Protein AF-K4D0L3-F1 (afdb_monomer_lite)

Foldseek 3Di:
DDDDDPPPPPPPPPPPPVPPPDDPDDDPPDLCPPFDADPVVRGTDDPDPSNVVSVVVVVCVVCVVVVVVVVVVVVVVVVVVVVVVVVVVVVVVVVVVVVVVVVVVVVVVVVVVVVVVVVVVCVVVVVVVVVVVVVVVVVVVVVVVVVVVVVVVVVVVVVVVVVVVVVVVVVVVVVVVVVVVVVVVVVVVVVVVVVVVVVVVVVVVVVVVVVVVVVVVVVVVVVVVVVVVVVVVVVVVVVVVVD

InterPro domains:
  IPR046934 PP2CA INTERACTING RING FINGER PROTEIN 2-like [PTHR46405] (15-242)

Secondary structure (DSSP, 8-state):
-------------------------S---STTTTPPEETTTTEE--SSHHHHHHHHHHHHHHHHHHHHHHHHHHHHHHHHHHHHHHHHHHHHHHHHHHHHHHHHHHHHHHHHHHHHHHHHHHHHHHHHHHHHHHHHHHHHHHHHHHHHHHHHHHHHHHHHHHHHHHHHHHHHHHHHHHHHHHHHHHHHHHHHHHHHHHHHHHHHHHHHHHHHHHHHHHHHHHHHHHHHHHHHHHHHHHHHTT-

pLDDT: mean 86.59, std 19.4, range [32.16, 98.69]

Organism: Solanum lycopersicum (NCBI:txid4081)

Structure (mmCIF, N/CA/C/O backbone):
data_AF-K4D0L3-F1
#
_entry.id   AF-K4D0L3-F1
#
loop_
_atom_site.group_PDB
_atom_site.id
_atom_site.type_symbol
_atom_site.label_atom_id
_atom_site.label_alt_id
_atom_site.label_comp_id
_atom_site.label_asym_id
_atom_site.label_entity_id
_atom_site.label_seq_id
_atom_site.pdbx_PDB_ins_code
_atom_site.Cartn_x
_atom_site.Cartn_y
_atom_site.Cartn_z
_atom_site.occupancy
_atom_site.B_iso_or_equiv
_atom_site.auth_seq_id
_atom_site.auth_comp_id
_atom_site.auth_asym_id
_atom_site.auth_atom_id
_atom_site.pdbx_PDB_model_num
ATOM 1 N N . MET A 1 1 ? -4.432 -10.588 64.913 1.00 40.75 1 MET A N 1
ATOM 2 C CA . MET A 1 1 ? -5.333 -9.849 65.828 1.00 40.75 1 MET A CA 1
ATOM 3 C C . MET A 1 1 ? -6.300 -10.840 66.461 1.00 40.75 1 MET A C 1
ATOM 5 O O . MET A 1 1 ? -7.054 -11.477 65.737 1.00 40.75 1 MET A O 1
ATOM 9 N N . LYS A 1 2 ? -6.217 -11.049 67.780 1.00 36.91 2 LYS A N 1
ATOM 10 C CA . LYS A 1 2 ? -7.076 -11.989 68.518 1.00 36.91 2 LYS A CA 1
ATOM 11 C C . LYS A 1 2 ? -8.433 -11.316 68.765 1.00 36.91 2 LYS A C 1
ATOM 13 O O . LYS A 1 2 ? -8.483 -10.320 69.478 1.00 36.91 2 LYS A O 1
ATOM 18 N N . LYS A 1 3 ? -9.512 -11.813 68.149 1.00 42.88 3 LYS A N 1
ATOM 19 C CA . LYS A 1 3 ? -10.880 -11.335 68.413 1.00 42.88 3 LYS A CA 1
ATOM 20 C C . LYS A 1 3 ? -11.395 -12.014 69.681 1.00 42.88 3 LYS A C 1
ATOM 22 O O . LYS A 1 3 ? -11.660 -13.212 69.683 1.00 42.88 3 LYS A O 1
ATOM 27 N N . ILE A 1 4 ? -11.476 -11.240 70.758 1.00 39.69 4 ILE A N 1
ATOM 28 C CA . ILE A 1 4 ? -12.095 -11.630 72.024 1.00 39.69 4 ILE A CA 1
ATOM 29 C C . ILE A 1 4 ? -13.608 -11.654 71.787 1.00 39.69 4 ILE A C 1
ATOM 31 O O . ILE A 1 4 ? -14.212 -10.616 71.529 1.00 39.69 4 ILE A O 1
ATOM 35 N N . TRP A 1 5 ? -14.212 -12.839 71.835 1.00 33.56 5 TRP A N 1
ATOM 36 C CA . TRP A 1 5 ? -15.664 -12.986 71.861 1.00 33.56 5 TRP A CA 1
ATOM 37 C C . TRP A 1 5 ? -16.139 -12.817 73.302 1.00 33.56 5 TRP A C 1
ATOM 39 O O . TRP A 1 5 ? -16.037 -13.738 74.109 1.00 33.56 5 TRP A O 1
ATOM 49 N N . ILE A 1 6 ? -16.648 -11.631 73.639 1.00 42.34 6 ILE A N 1
ATOM 50 C CA . ILE A 1 6 ? -17.428 -11.451 74.864 1.00 42.34 6 ILE A CA 1
ATOM 51 C C . ILE A 1 6 ? -18.850 -11.903 74.539 1.00 42.34 6 ILE A C 1
ATOM 53 O O . ILE A 1 6 ? -19.650 -11.156 73.978 1.00 42.34 6 ILE A O 1
ATOM 57 N N . HIS A 1 7 ? -19.152 -13.160 74.851 1.00 36.62 7 HIS A N 1
ATOM 58 C CA . HIS A 1 7 ? -20.526 -13.638 74.877 1.00 36.62 7 HIS A CA 1
ATOM 59 C C . HIS A 1 7 ? -21.225 -13.009 76.086 1.00 36.62 7 HIS A C 1
ATOM 61 O O . HIS A 1 7 ? -21.126 -13.514 77.200 1.00 36.62 7 HIS A O 1
ATOM 67 N N . TYR A 1 8 ? -21.944 -11.907 75.877 1.00 33.00 8 TYR A N 1
ATOM 68 C CA . TYR A 1 8 ? -22.978 -11.495 76.822 1.00 33.00 8 TYR A CA 1
ATOM 69 C C . TYR A 1 8 ? -24.168 -12.437 76.653 1.00 33.00 8 TYR A C 1
ATOM 71 O O . TYR A 1 8 ? -25.086 -12.187 75.874 1.00 33.00 8 TYR A O 1
ATOM 79 N N . THR A 1 9 ? -24.145 -13.556 77.371 1.00 34.28 9 THR A N 1
ATOM 80 C CA . THR A 1 9 ? -25.351 -14.341 77.605 1.00 34.28 9 THR A CA 1
ATOM 81 C C . THR A 1 9 ? -26.238 -13.540 78.551 1.00 34.28 9 THR A C 1
ATOM 83 O O . THR A 1 9 ? -26.046 -13.567 79.765 1.00 34.28 9 THR A O 1
ATOM 86 N N . TRP A 1 10 ? -27.221 -12.820 78.009 1.00 34.94 10 TRP A N 1
ATOM 87 C CA . TRP A 1 10 ? -28.409 -12.461 78.781 1.00 34.94 10 TRP A CA 1
ATOM 88 C C . TRP A 1 10 ? -29.191 -13.750 79.031 1.00 34.94 10 TRP A C 1
ATOM 90 O O . TRP A 1 10 ? -30.140 -14.092 78.333 1.00 34.94 10 TRP A O 1
ATOM 100 N N . SER A 1 11 ? -28.740 -14.516 80.018 1.00 32.16 11 SER A N 1
ATOM 101 C CA . SER A 1 11 ? -29.547 -15.544 80.647 1.00 32.16 11 SER A CA 1
ATOM 102 C C . SER A 1 11 ? -30.674 -14.832 81.389 1.00 32.16 11 SER A C 1
ATOM 104 O O . SER A 1 11 ? -30.530 -14.460 82.556 1.00 32.16 11 SER A O 1
ATOM 106 N N . LEU A 1 12 ? -31.801 -14.636 80.700 1.00 38.75 12 LEU A N 1
ATOM 107 C CA . LEU A 1 12 ? -33.110 -14.503 81.330 1.00 38.75 12 LEU A CA 1
ATOM 108 C C . LEU A 1 12 ? -33.377 -15.827 82.045 1.00 38.75 12 LEU A C 1
ATOM 110 O O . LEU A 1 12 ? -34.022 -16.730 81.527 1.00 38.75 12 LEU A O 1
ATOM 114 N N . THR A 1 13 ? -32.783 -15.973 83.227 1.00 35.06 13 THR A N 1
ATOM 115 C CA . THR A 1 13 ? -33.241 -16.962 84.190 1.00 35.06 13 THR A CA 1
ATOM 116 C C . THR A 1 13 ? -34.681 -16.579 84.522 1.00 35.06 13 THR A C 1
ATOM 118 O O . THR A 1 13 ? -34.904 -15.467 85.008 1.00 35.06 13 THR A O 1
ATOM 121 N N . PRO A 1 14 ? -35.684 -17.439 84.280 1.00 38.03 14 PRO A N 1
ATOM 122 C CA . PRO A 1 14 ? -36.965 -17.237 84.913 1.00 38.03 14 PRO A CA 1
ATOM 123 C C . PRO A 1 14 ? -36.747 -17.588 86.385 1.00 38.03 14 PRO A C 1
ATOM 125 O O . PRO A 1 14 ? -36.947 -18.720 86.813 1.00 38.03 14 PRO A O 1
ATOM 128 N N . LYS A 1 15 ? -36.311 -16.616 87.192 1.00 39.22 15 LYS A N 1
ATOM 129 C CA . LYS A 1 15 ? -36.503 -16.673 88.644 1.00 39.22 15 LYS A CA 1
ATOM 130 C C . LYS A 1 15 ? -37.976 -16.383 88.948 1.00 39.22 15 LYS A C 1
ATOM 132 O O . LYS A 1 15 ? -38.294 -15.470 89.690 1.00 39.22 15 LYS A O 1
ATOM 137 N N . ASN A 1 16 ? -38.864 -17.215 88.414 1.00 41.19 16 ASN A N 1
ATOM 138 C CA . ASN A 1 16 ? -40.135 -17.487 89.060 1.00 41.19 16 ASN A CA 1
ATOM 139 C C . ASN A 1 16 ? -39.930 -18.760 89.876 1.00 41.19 16 ASN A C 1
ATOM 141 O O . ASN A 1 16 ? -40.370 -19.846 89.512 1.00 41.19 16 ASN A O 1
ATOM 145 N N . LYS A 1 17 ? -39.246 -18.610 91.019 1.00 36.16 17 LYS A N 1
ATOM 146 C CA . LYS A 1 17 ? -39.680 -19.377 92.183 1.00 36.16 17 LYS A CA 1
ATOM 147 C C . LYS A 1 17 ? -41.058 -18.818 92.502 1.00 36.16 17 LYS A C 1
ATOM 149 O O . LYS A 1 17 ? -41.157 -17.757 93.107 1.00 36.16 17 LYS A O 1
ATOM 154 N N . VAL A 1 18 ? -42.092 -19.505 92.027 1.00 41.34 18 VAL A N 1
ATOM 155 C CA . VAL A 1 18 ? -43.393 -19.474 92.688 1.00 41.34 18 VAL A CA 1
ATOM 156 C C . VAL A 1 18 ? -43.085 -19.806 94.149 1.00 41.34 18 VAL A C 1
ATOM 158 O O . VAL A 1 18 ? -42.534 -20.880 94.402 1.00 41.34 18 VAL A O 1
ATOM 161 N N . PRO A 1 19 ? -43.287 -18.886 95.107 1.00 38.34 19 PRO A N 1
ATOM 162 C CA . PRO A 1 19 ? -43.285 -19.284 96.498 1.00 38.34 19 PRO A CA 1
ATOM 163 C C . PRO A 1 19 ? -44.444 -20.263 96.630 1.00 38.34 19 PRO A C 1
ATOM 165 O O . PRO A 1 19 ? -45.559 -19.930 96.222 1.00 38.34 19 PRO A O 1
ATOM 168 N N . ASP A 1 20 ? -44.164 -21.460 97.143 1.00 33.78 20 ASP A N 1
ATOM 169 C CA . ASP A 1 20 ? -45.201 -22.388 97.567 1.00 33.78 20 ASP A CA 1
ATOM 170 C C . ASP A 1 20 ? -46.263 -21.601 98.333 1.00 33.78 20 ASP A C 1
ATOM 172 O O . ASP A 1 20 ? -46.022 -20.994 99.378 1.00 33.78 20 ASP A O 1
ATOM 176 N N . ASN A 1 21 ? -47.453 -21.591 97.755 1.00 44.72 21 ASN A N 1
ATOM 177 C CA . ASN A 1 21 ? -48.689 -21.145 98.354 1.00 44.72 21 ASN A CA 1
ATOM 178 C C . ASN A 1 21 ? -49.095 -22.154 99.432 1.00 44.72 21 ASN A C 1
ATOM 180 O O . ASN A 1 21 ? -50.100 -22.843 99.320 1.00 44.72 21 ASN A O 1
ATOM 184 N N . THR A 1 22 ? -48.306 -22.276 100.492 1.00 46.53 22 THR A N 1
ATOM 185 C CA . THR A 1 22 ? -48.707 -23.030 101.674 1.00 46.53 22 THR A CA 1
ATOM 186 C C . THR A 1 22 ? -48.428 -22.183 102.901 1.00 46.53 22 THR A C 1
ATOM 188 O O . THR A 1 22 ? -47.285 -21.928 103.270 1.00 46.53 22 THR A O 1
ATOM 191 N N . THR A 1 23 ? -49.531 -21.793 103.543 1.00 45.16 23 THR A N 1
ATOM 192 C CA . THR A 1 23 ? -49.646 -21.010 104.784 1.00 45.16 23 THR A CA 1
ATOM 193 C C . THR A 1 23 ? -49.746 -19.489 104.617 1.00 45.16 23 THR A C 1
ATOM 195 O O . THR A 1 23 ? -48.985 -18.723 105.191 1.00 45.16 23 THR A O 1
ATOM 198 N N . ILE A 1 24 ? -50.798 -19.038 103.926 1.00 38.78 24 ILE A N 1
ATOM 199 C CA . ILE A 1 24 ? -51.582 -17.896 104.424 1.00 38.78 24 ILE A CA 1
ATOM 200 C C . ILE A 1 24 ? -52.933 -18.467 104.849 1.00 38.78 24 ILE A C 1
ATOM 202 O O . ILE A 1 24 ? -53.928 -18.405 104.137 1.00 38.78 24 ILE A O 1
ATOM 206 N N . SER A 1 25 ? -52.936 -19.119 106.003 1.00 51.53 25 SER A N 1
ATOM 207 C CA . SER A 1 25 ? -54.150 -19.364 106.768 1.00 51.53 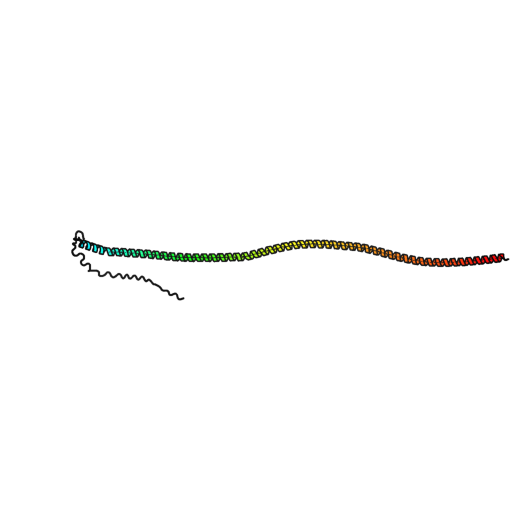25 SER A CA 1
ATOM 208 C C . SER A 1 25 ? -53.909 -18.747 108.137 1.00 51.53 25 SER A C 1
ATOM 210 O O . SER A 1 25 ? -52.864 -19.000 108.732 1.00 51.53 25 SER A O 1
ATOM 212 N N . SER A 1 26 ? -54.861 -17.929 108.596 1.00 43.09 26 SER A N 1
ATOM 213 C CA . SER A 1 26 ? -54.938 -17.316 109.937 1.00 43.09 26 SER A CA 1
ATOM 214 C C . SER A 1 26 ? -54.459 -15.861 110.146 1.00 43.09 26 SER A C 1
ATOM 216 O O . SER A 1 26 ? -54.165 -15.484 111.277 1.00 43.09 26 SER A O 1
ATOM 218 N N . ALA A 1 27 ? -54.481 -14.987 109.133 1.00 45.19 27 ALA A N 1
ATOM 219 C CA . ALA A 1 27 ? -54.369 -13.530 109.360 1.00 45.19 27 ALA A CA 1
ATOM 220 C C . ALA A 1 27 ? -55.432 -12.703 108.606 1.00 45.19 27 ALA A C 1
ATOM 222 O O . ALA A 1 27 ? -55.162 -11.614 108.118 1.00 45.19 27 ALA A O 1
ATOM 223 N N . VAL A 1 28 ? -56.662 -13.223 108.520 1.00 45.56 28 VAL A N 1
ATOM 224 C CA . VAL A 1 28 ? -57.873 -12.457 108.128 1.00 45.56 28 VAL A CA 1
ATOM 225 C C . VAL A 1 28 ? -58.555 -11.866 109.379 1.00 45.56 28 VAL A C 1
ATOM 227 O O . VAL A 1 28 ? -59.727 -11.504 109.367 1.00 45.56 28 VAL A O 1
ATOM 230 N N . LEU A 1 29 ? -57.832 -11.804 110.498 1.00 51.19 29 LEU A N 1
ATOM 231 C CA . LEU A 1 29 ? -58.398 -11.448 111.787 1.00 51.19 29 LEU A CA 1
ATOM 232 C C . LEU A 1 29 ? -58.677 -9.934 111.845 1.00 51.19 29 LEU A C 1
ATOM 234 O O . LEU A 1 29 ? -57.772 -9.122 111.676 1.00 51.19 29 LEU A O 1
ATOM 238 N N . ASP A 1 30 ? -59.944 -9.615 112.108 1.00 60.03 30 ASP A N 1
ATOM 239 C CA . ASP A 1 30 ? -60.466 -8.371 112.693 1.00 60.03 30 ASP A CA 1
ATOM 240 C C . ASP A 1 30 ? -60.928 -7.176 111.848 1.00 60.03 30 ASP A C 1
ATOM 242 O O . ASP A 1 30 ? -61.384 -6.195 112.425 1.00 60.03 30 ASP A O 1
ATOM 246 N N . TYR A 1 31 ? -60.973 -7.230 110.514 1.00 61.06 31 TYR A N 1
ATOM 247 C CA . TYR A 1 31 ? -61.519 -6.074 109.771 1.00 61.06 31 TYR A CA 1
ATOM 248 C C . TYR A 1 31 ? -63.054 -5.958 109.783 1.00 61.06 31 TYR A C 1
ATOM 250 O O . TYR A 1 31 ? -63.573 -4.872 109.574 1.00 61.06 31 TYR A O 1
ATOM 258 N N . TYR A 1 32 ? -63.795 -7.044 110.020 1.00 67.88 32 TYR A N 1
ATOM 259 C CA . TYR A 1 32 ? -65.271 -7.032 110.037 1.00 67.88 32 TYR A CA 1
ATOM 260 C C . TYR A 1 32 ? -65.863 -6.888 111.447 1.00 67.88 32 TYR A C 1
ATOM 262 O O . TYR A 1 32 ? -67.083 -6.919 111.614 1.00 67.88 32 TYR A O 1
ATOM 270 N N . VAL A 1 33 ? -65.018 -6.776 112.477 1.00 66.88 33 VAL A N 1
ATOM 271 C CA . VAL A 1 33 ? -65.473 -6.738 113.869 1.00 66.88 33 VAL A CA 1
ATOM 272 C C . VAL A 1 33 ? -66.260 -5.460 114.131 1.00 66.88 33 VAL A C 1
ATOM 274 O O . VAL A 1 33 ? -65.736 -4.358 114.014 1.00 66.88 33 VAL A O 1
ATOM 277 N N . GLY A 1 34 ? -67.537 -5.632 114.486 1.00 70.88 34 GLY A N 1
ATOM 278 C CA . GLY A 1 34 ? -68.472 -4.543 114.776 1.00 70.88 34 GLY A CA 1
ATOM 279 C C . GLY A 1 34 ? -69.440 -4.196 113.642 1.00 70.88 34 GLY A C 1
ATOM 280 O O . GLY A 1 34 ? -70.392 -3.466 113.898 1.00 70.88 34 GLY A O 1
ATOM 281 N N . ILE A 1 35 ? -69.267 -4.753 112.435 1.00 81.25 35 ILE A N 1
ATOM 282 C CA . ILE A 1 35 ? -70.194 -4.535 111.313 1.00 81.25 35 ILE A CA 1
ATOM 283 C C . ILE A 1 35 ? -71.229 -5.679 111.285 1.00 81.25 35 ILE A C 1
ATOM 285 O O . ILE A 1 35 ? -70.836 -6.839 111.135 1.00 81.25 35 ILE A O 1
ATOM 289 N N . PRO A 1 36 ? -72.542 -5.405 111.418 1.00 78.19 36 PRO A N 1
ATOM 290 C CA . PRO A 1 36 ? -73.577 -6.436 111.379 1.00 78.19 36 PRO A CA 1
ATOM 291 C C . PRO A 1 36 ? -73.632 -7.144 110.021 1.00 78.19 36 PRO A C 1
ATOM 293 O O . PRO A 1 36 ? -73.560 -6.506 108.968 1.00 78.19 36 PRO A O 1
ATOM 296 N N . TYR A 1 37 ? -73.810 -8.463 110.044 1.00 80.12 37 TYR A N 1
ATOM 297 C CA . TYR A 1 37 ? -74.050 -9.273 108.852 1.00 80.12 37 TYR A CA 1
ATOM 298 C C . TYR A 1 37 ? -75.551 -9.529 108.691 1.00 80.12 37 TYR A C 1
ATOM 300 O O . TYR A 1 37 ? -76.208 -9.951 109.641 1.00 80.12 37 TYR A O 1
ATOM 308 N N . ASP A 1 38 ? -76.094 -9.252 107.508 1.00 82.81 38 ASP A N 1
ATOM 309 C CA . ASP A 1 38 ? -77.486 -9.546 107.172 1.00 82.81 38 ASP A CA 1
ATOM 310 C C . ASP A 1 38 ? -77.560 -10.874 106.409 1.00 82.81 38 ASP A C 1
ATOM 312 O O . ASP A 1 38 ? -77.230 -10.943 105.219 1.00 82.81 38 ASP A O 1
ATOM 316 N N . ASP A 1 39 ? -78.015 -11.922 107.101 1.00 77.06 39 ASP A N 1
ATOM 317 C CA . ASP A 1 39 ? -78.162 -13.282 106.567 1.00 77.06 39 ASP A CA 1
ATOM 318 C C . ASP A 1 39 ? -79.158 -13.371 105.396 1.00 77.06 39 ASP A C 1
ATOM 320 O O . ASP A 1 39 ? -79.045 -14.266 104.559 1.00 77.06 39 ASP A O 1
ATOM 324 N N . SER A 1 40 ? -80.117 -12.441 105.292 1.00 78.12 40 SER A N 1
ATOM 325 C CA . SER A 1 40 ? -81.114 -12.427 104.211 1.00 78.12 40 SER A CA 1
ATOM 326 C C . SER A 1 40 ? -80.570 -11.840 102.903 1.00 78.12 40 SER A C 1
ATOM 328 O O . SER A 1 40 ? -80.963 -12.259 101.814 1.00 78.12 40 SER A O 1
ATOM 330 N N . MET A 1 41 ? -79.639 -10.888 103.009 1.00 72.81 41 MET A N 1
ATOM 331 C CA . MET A 1 41 ? -78.973 -10.220 101.883 1.00 72.81 41 MET A CA 1
ATOM 332 C C . MET A 1 41 ? -77.588 -10.814 101.576 1.00 72.81 41 MET A C 1
ATOM 334 O O . MET A 1 41 ? -76.976 -10.456 100.567 1.00 72.81 41 MET A O 1
ATOM 338 N N . GLY A 1 42 ? -77.075 -11.682 102.454 1.00 79.81 42 GLY A N 1
ATOM 339 C CA . GLY A 1 42 ? -75.773 -12.334 102.329 1.00 79.81 42 GLY A CA 1
ATOM 340 C C . GLY A 1 42 ? -74.579 -11.375 102.401 1.00 79.81 42 GLY A C 1
ATOM 341 O O . GLY A 1 42 ? -73.515 -11.688 101.858 1.00 79.81 42 GLY A O 1
ATOM 342 N N . LYS A 1 43 ? -74.729 -10.198 103.029 1.00 82.38 43 LYS A N 1
ATOM 343 C CA . LYS A 1 43 ? -73.707 -9.135 103.046 1.00 82.38 43 LYS A CA 1
ATOM 344 C C . LYS A 1 43 ? -73.646 -8.385 104.379 1.00 82.38 43 LYS A C 1
ATOM 346 O O . LYS A 1 43 ? -74.629 -8.294 105.105 1.00 82.38 43 LYS A O 1
ATOM 351 N N . PHE A 1 44 ? -72.484 -7.801 104.666 1.00 82.62 44 PHE A N 1
ATOM 352 C CA . PHE A 1 44 ? -72.295 -6.884 105.793 1.00 82.62 44 PHE A CA 1
ATOM 353 C C . PHE A 1 44 ? -72.980 -5.538 105.513 1.00 82.62 44 PHE A C 1
ATOM 355 O O . PHE A 1 44 ? -72.845 -5.001 104.409 1.00 82.62 44 PHE A O 1
ATOM 362 N N . VAL A 1 45 ? -73.719 -5.010 106.494 1.00 81.31 45 VAL A N 1
ATOM 363 C CA . VAL A 1 45 ? -74.496 -3.765 106.381 1.00 81.31 45 VAL A CA 1
ATOM 364 C C . VAL A 1 45 ? -73.820 -2.671 107.214 1.00 81.31 45 VAL A C 1
ATOM 366 O O . VAL A 1 45 ? -73.777 -2.790 108.439 1.00 81.31 45 VAL A O 1
ATOM 369 N N . PRO A 1 46 ? -73.275 -1.618 106.585 1.00 85.88 46 PRO A N 1
ATOM 370 C CA . PRO A 1 46 ? -72.576 -0.563 107.308 1.00 85.88 46 PRO A CA 1
ATOM 371 C C . PRO A 1 46 ? -73.538 0.260 108.175 1.00 85.88 46 PRO A C 1
ATOM 373 O O . PRO A 1 46 ? -74.635 0.599 107.733 1.00 85.88 46 PRO A O 1
ATOM 376 N N . GLN A 1 47 ? -73.132 0.590 109.406 1.00 82.81 47 GLN A N 1
ATOM 377 C CA . GLN A 1 47 ? -73.924 1.435 110.312 1.00 82.81 47 GLN A CA 1
ATOM 378 C C . GLN A 1 47 ? -73.418 2.883 110.378 1.00 82.81 47 GLN A C 1
ATOM 380 O O . GLN A 1 47 ? -74.128 3.765 110.861 1.00 82.81 47 GLN A O 1
ATOM 385 N N . ASN A 1 48 ? -72.187 3.133 109.926 1.00 80.81 48 ASN A N 1
ATOM 386 C CA . ASN A 1 48 ? -71.541 4.442 109.918 1.00 80.81 48 ASN A CA 1
ATOM 387 C C . ASN A 1 48 ? -70.512 4.546 108.766 1.00 80.81 48 ASN A C 1
ATOM 389 O O . ASN A 1 48 ? -70.139 3.541 108.164 1.00 80.81 48 ASN A O 1
ATOM 393 N N . GLU A 1 49 ? -69.999 5.752 108.500 1.00 83.56 49 GLU A N 1
ATOM 394 C CA . GLU A 1 49 ? -69.027 6.015 107.418 1.00 83.56 49 GLU A CA 1
ATOM 395 C C . GLU A 1 49 ? -67.704 5.222 107.550 1.00 83.56 49 GLU A C 1
ATOM 397 O O . GLU A 1 49 ? -67.040 4.918 106.552 1.00 83.56 49 GLU A O 1
ATOM 402 N N . ARG A 1 50 ? -67.294 4.847 108.773 1.00 81.88 50 ARG A N 1
ATOM 403 C CA . ARG A 1 50 ? -66.106 3.999 108.988 1.00 81.88 50 ARG A CA 1
ATOM 404 C C . ARG A 1 50 ? -66.358 2.561 108.539 1.00 81.88 50 ARG A C 1
ATOM 406 O O . ARG A 1 50 ? -65.494 1.972 107.898 1.00 81.88 50 ARG A O 1
ATOM 413 N N . ASP A 1 51 ? -67.541 2.018 108.798 1.00 83.50 51 ASP A N 1
ATOM 414 C CA . ASP A 1 51 ? -67.914 0.677 108.337 1.00 83.50 51 ASP A CA 1
ATOM 415 C C . ASP A 1 51 ? -67.995 0.626 106.801 1.00 83.50 51 ASP A C 1
ATOM 417 O O . ASP A 1 51 ? -67.528 -0.331 106.183 1.00 83.50 51 ASP A O 1
ATOM 421 N N . GLU A 1 52 ? -68.525 1.682 106.168 1.00 83.81 52 GLU A N 1
ATOM 422 C CA . GLU A 1 52 ? -68.563 1.814 104.703 1.00 83.81 52 GLU A CA 1
ATOM 423 C C . GLU A 1 52 ? -67.156 1.819 104.093 1.00 83.81 52 GLU A C 1
ATOM 425 O O . GLU A 1 52 ? -66.878 1.084 103.141 1.00 83.81 52 GLU A O 1
ATOM 430 N N . THR A 1 53 ? -66.243 2.612 104.662 1.00 83.81 53 THR A N 1
ATOM 431 C CA . THR A 1 53 ? -64.854 2.700 104.185 1.00 83.81 53 THR A CA 1
ATOM 432 C C . THR A 1 53 ? -64.082 1.398 104.396 1.00 83.81 53 THR A C 1
ATOM 434 O O . THR A 1 53 ? -63.325 0.995 103.511 1.00 83.81 53 THR A O 1
ATOM 437 N N . ILE A 1 54 ? -64.312 0.687 105.503 1.00 84.19 54 ILE A N 1
ATOM 438 C CA . ILE A 1 54 ? -63.729 -0.636 105.762 1.00 84.19 54 ILE A CA 1
ATOM 439 C C . ILE A 1 54 ? -64.228 -1.668 104.737 1.00 84.19 54 ILE A C 1
ATOM 441 O O . ILE A 1 54 ? -63.414 -2.359 104.119 1.00 84.19 54 ILE A O 1
ATOM 445 N N . LEU A 1 55 ? -65.540 -1.750 104.487 1.00 84.94 55 LEU A N 1
ATOM 446 C CA . LEU A 1 55 ? -66.099 -2.678 103.495 1.00 84.94 55 LEU A CA 1
ATOM 447 C C . LEU A 1 55 ? -65.623 -2.365 102.065 1.00 84.94 55 LEU A C 1
ATOM 449 O O . LEU A 1 55 ? -65.353 -3.294 101.292 1.00 84.94 55 LEU A O 1
ATOM 453 N N . LEU A 1 56 ? -65.458 -1.083 101.718 1.00 85.75 56 LEU A N 1
ATOM 454 C CA . LEU A 1 56 ? -64.900 -0.649 100.434 1.00 85.75 56 LEU A CA 1
ATOM 455 C C . LEU A 1 56 ? -63.421 -1.040 100.300 1.00 85.75 56 LEU A C 1
ATOM 457 O O . LEU A 1 56 ? -63.029 -1.602 99.280 1.00 85.75 56 LEU A O 1
ATOM 461 N N . LEU A 1 57 ? -62.604 -0.800 101.330 1.00 84.25 57 LEU A N 1
ATOM 462 C CA . LEU A 1 57 ? -61.182 -1.161 101.340 1.00 84.25 57 LEU A CA 1
ATOM 463 C C . LEU A 1 57 ? -60.967 -2.672 101.220 1.00 84.25 57 LEU A C 1
ATOM 465 O O . LEU A 1 57 ? -60.064 -3.096 100.502 1.00 84.25 57 LEU A O 1
ATOM 469 N N . ILE A 1 58 ? -61.803 -3.493 101.862 1.00 83.19 58 ILE A N 1
ATOM 470 C CA . ILE A 1 58 ? -61.715 -4.956 101.745 1.00 83.19 58 ILE A CA 1
ATOM 471 C C . ILE A 1 58 ? -62.198 -5.441 100.374 1.00 83.19 58 ILE A C 1
ATOM 473 O O . ILE A 1 58 ? -61.627 -6.369 99.799 1.00 83.19 58 ILE A O 1
ATOM 477 N N . SER A 1 59 ? -63.250 -4.829 99.830 1.00 82.56 59 SER A N 1
ATOM 478 C CA . SER A 1 59 ? -63.704 -5.136 98.470 1.00 82.56 59 SER A CA 1
ATOM 479 C C . SER A 1 59 ? -62.608 -4.802 97.455 1.00 82.56 59 SER A C 1
ATOM 481 O O . SER A 1 59 ? -62.253 -5.650 96.638 1.00 82.56 59 SER A O 1
ATOM 483 N N . ASN A 1 60 ? -61.982 -3.631 97.594 1.00 84.25 60 ASN A N 1
ATOM 484 C CA . ASN A 1 60 ? -60.851 -3.198 96.779 1.00 84.25 60 ASN A CA 1
ATOM 485 C C . ASN A 1 60 ? -59.614 -4.086 96.977 1.00 84.25 60 ASN A C 1
ATOM 487 O O . ASN A 1 60 ? -58.943 -4.414 96.004 1.00 84.25 60 ASN A O 1
ATOM 491 N N . SER A 1 61 ? -59.304 -4.533 98.199 1.00 83.12 61 SER A N 1
ATOM 492 C CA . SER A 1 61 ? -58.156 -5.421 98.446 1.00 83.12 61 SER A CA 1
ATOM 493 C C . SER A 1 61 ? -58.346 -6.819 97.850 1.00 83.12 61 SER A C 1
ATOM 495 O O . SER A 1 61 ? -57.363 -7.477 97.514 1.00 83.12 61 SER A O 1
ATOM 497 N N . LYS A 1 62 ? -59.597 -7.263 97.657 1.00 82.75 62 LYS A N 1
ATOM 498 C CA . LYS A 1 62 ? -59.935 -8.512 96.954 1.00 82.75 62 LYS A CA 1
ATOM 499 C C . LYS A 1 62 ? -59.874 -8.382 95.427 1.00 82.75 62 LYS A C 1
ATOM 501 O O . LYS A 1 62 ? -59.601 -9.380 94.758 1.00 82.75 62 LYS A O 1
ATOM 506 N N . THR A 1 63 ? -60.146 -7.205 94.860 1.00 85.94 63 THR A N 1
ATOM 507 C CA . THR A 1 63 ? -60.130 -6.979 93.400 1.00 85.94 63 THR A CA 1
ATOM 508 C C . THR A 1 63 ? -58.769 -6.518 92.883 1.00 85.94 63 THR A C 1
ATOM 510 O O . THR A 1 63 ? -58.358 -6.952 91.811 1.00 85.94 63 THR A O 1
ATOM 513 N N . LEU A 1 64 ? -58.016 -5.748 93.674 1.00 89.62 64 LEU A N 1
ATOM 514 C CA . LEU A 1 64 ? -56.708 -5.199 93.305 1.00 89.62 64 LEU A CA 1
ATOM 515 C C . LEU A 1 64 ? -55.687 -6.260 92.83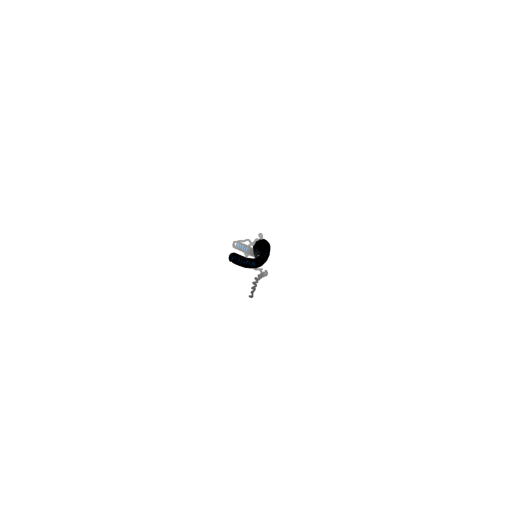3 1.00 89.62 64 LEU A C 1
ATOM 517 O O . LEU A 1 64 ? -55.016 -6.009 91.832 1.00 89.62 64 LEU A O 1
ATOM 521 N N . PRO A 1 65 ? -55.564 -7.457 93.450 1.00 90.75 65 PRO A N 1
ATOM 522 C CA . PRO A 1 65 ? -54.676 -8.507 92.946 1.00 90.75 65 PRO A CA 1
ATOM 523 C C . PRO A 1 65 ? -55.095 -9.053 91.577 1.00 90.75 65 PRO A C 1
ATOM 525 O O . PRO A 1 65 ? -54.234 -9.388 90.767 1.00 90.75 65 PRO A O 1
ATOM 528 N N . LYS A 1 66 ? -56.406 -9.138 91.304 1.00 90.75 66 LYS A N 1
ATOM 529 C CA . LYS A 1 66 ? -56.925 -9.591 90.003 1.00 90.75 66 LYS A CA 1
ATOM 530 C C . LYS A 1 66 ? -56.623 -8.570 88.917 1.00 90.75 66 LYS A C 1
ATOM 532 O O . LYS A 1 66 ? -56.177 -8.956 87.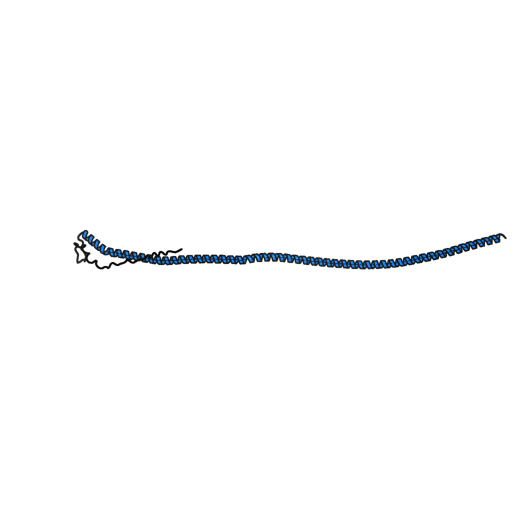841 1.00 90.75 66 LYS A O 1
ATOM 537 N N . ASP A 1 67 ? -56.813 -7.290 89.223 1.00 91.94 67 ASP A N 1
ATOM 538 C CA . ASP A 1 67 ? -56.463 -6.214 88.304 1.00 91.94 67 ASP A CA 1
ATOM 539 C C . ASP A 1 67 ? -54.959 -6.251 88.023 1.00 91.94 67 ASP A C 1
ATOM 541 O O . ASP A 1 67 ? -54.569 -6.364 86.864 1.00 91.94 67 ASP A O 1
ATOM 545 N N . LEU A 1 68 ? -54.109 -6.267 89.060 1.00 94.31 68 LEU A N 1
ATOM 546 C CA . LEU A 1 68 ? -52.648 -6.366 88.923 1.00 94.31 68 LEU A CA 1
ATOM 547 C C . LEU A 1 68 ? -52.211 -7.553 88.056 1.00 94.31 68 LEU A C 1
ATOM 549 O O . LEU A 1 68 ? -51.337 -7.387 87.204 1.00 94.31 68 LEU A O 1
ATOM 553 N N . GLN A 1 69 ? -52.833 -8.721 88.230 1.00 93.06 69 GLN A N 1
ATOM 554 C CA . GLN A 1 69 ? -52.569 -9.880 87.379 1.00 93.06 69 GLN A CA 1
ATOM 555 C C . GLN A 1 69 ? -52.961 -9.611 85.919 1.00 93.06 69 GLN A C 1
ATOM 557 O O . GLN A 1 69 ? -52.177 -9.897 85.021 1.00 93.06 69 GLN A O 1
ATOM 562 N N . GLY A 1 70 ? -54.118 -8.989 85.670 1.00 95.31 70 GLY A N 1
ATOM 563 C CA . GLY A 1 70 ? -54.544 -8.593 84.325 1.00 95.31 70 GLY A CA 1
ATOM 564 C C . GLY A 1 70 ? -53.588 -7.602 83.648 1.00 95.31 70 GLY A C 1
ATOM 565 O O . GLY A 1 70 ? -53.271 -7.764 82.468 1.00 95.31 70 GLY A O 1
ATOM 566 N N . TRP A 1 71 ? -53.067 -6.615 84.386 1.00 96.44 71 TRP A N 1
ATOM 567 C CA . TRP A 1 71 ? -52.034 -5.698 83.882 1.00 96.44 71 TRP A CA 1
ATOM 568 C C . TRP A 1 71 ? -50.723 -6.431 83.574 1.00 96.44 71 TRP A C 1
ATOM 570 O O . TRP A 1 71 ? -50.094 -6.150 82.552 1.00 96.44 71 TRP A O 1
ATOM 580 N N . PHE A 1 72 ? -50.320 -7.380 84.424 1.00 96.69 72 PHE A N 1
ATOM 581 C CA . PHE A 1 72 ? -49.119 -8.193 84.223 1.00 96.69 72 PHE A CA 1
ATOM 582 C C . PHE A 1 72 ? -49.236 -9.097 82.989 1.00 96.69 72 PHE A C 1
ATOM 584 O O . PHE A 1 72 ? -48.332 -9.116 82.152 1.00 96.69 72 PHE A O 1
ATOM 591 N N . ASP A 1 73 ? -50.361 -9.792 82.833 1.00 96.25 73 ASP A N 1
ATOM 592 C CA . ASP A 1 73 ? -50.623 -10.665 81.687 1.00 96.25 73 ASP A CA 1
ATOM 593 C C . ASP A 1 73 ? -50.691 -9.858 80.386 1.00 96.25 73 ASP A C 1
ATOM 595 O O . ASP A 1 73 ? -50.072 -10.232 79.389 1.00 96.25 73 ASP A O 1
ATOM 599 N N . TRP A 1 74 ? -51.359 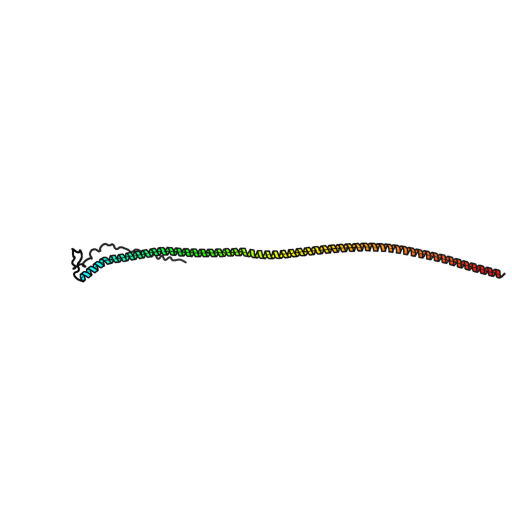-8.699 80.402 1.00 97.69 74 TRP A N 1
ATOM 600 C CA . TRP A 1 74 ? -51.391 -7.794 79.254 1.00 97.69 74 TRP A CA 1
ATOM 601 C C . TRP A 1 74 ? -49.996 -7.272 78.893 1.00 97.69 74 TRP A C 1
ATOM 603 O O . TRP A 1 74 ? -49.629 -7.261 77.716 1.00 97.69 74 TRP A O 1
ATOM 613 N N . ALA A 1 75 ? -49.193 -6.872 79.884 1.00 97.62 75 ALA A N 1
ATOM 614 C CA . ALA A 1 75 ? -47.826 -6.415 79.652 1.00 97.62 75 ALA A CA 1
ATOM 615 C C . ALA A 1 75 ? -46.959 -7.529 79.044 1.00 97.62 75 ALA A C 1
ATOM 617 O O . ALA A 1 75 ? -46.253 -7.285 78.064 1.00 97.62 75 ALA A O 1
ATOM 618 N N . ASN A 1 76 ? -47.059 -8.757 79.560 1.00 97.00 76 ASN A N 1
ATOM 619 C CA . ASN A 1 76 ? -46.348 -9.915 79.015 1.00 97.00 76 ASN A CA 1
ATOM 620 C C . ASN A 1 76 ? -46.775 -10.236 77.583 1.00 97.00 76 ASN A C 1
ATOM 622 O O . ASN A 1 76 ? -45.918 -10.458 76.729 1.00 97.00 76 ASN A O 1
ATOM 626 N N . GLU A 1 77 ? -48.075 -10.202 77.294 1.00 97.50 77 GLU A N 1
ATOM 627 C CA . GLU A 1 77 ? -48.598 -10.405 75.943 1.00 97.50 77 GLU A CA 1
ATOM 628 C C . GLU A 1 77 ? -48.044 -9.347 74.975 1.00 97.50 77 GLU A C 1
ATOM 630 O O . GLU A 1 77 ? -47.609 -9.668 73.867 1.00 97.50 77 GLU A O 1
ATOM 635 N N . LYS A 1 78 ? -47.967 -8.078 75.396 1.00 97.75 78 LYS A N 1
ATOM 636 C CA . LYS A 1 78 ? -47.376 -7.009 74.576 1.00 97.75 78 LYS A CA 1
ATOM 637 C C . LYS A 1 78 ? -45.879 -7.172 74.365 1.00 97.75 78 LYS A C 1
ATOM 639 O O . LYS A 1 78 ? -45.414 -6.947 73.246 1.00 97.75 78 LYS A O 1
ATOM 644 N N . VAL A 1 79 ? -45.138 -7.602 75.384 1.00 98.00 79 VAL A N 1
ATOM 645 C CA . VAL A 1 79 ? -43.717 -7.938 75.238 1.00 98.00 79 VAL A CA 1
ATOM 646 C C . VAL A 1 79 ? -43.551 -9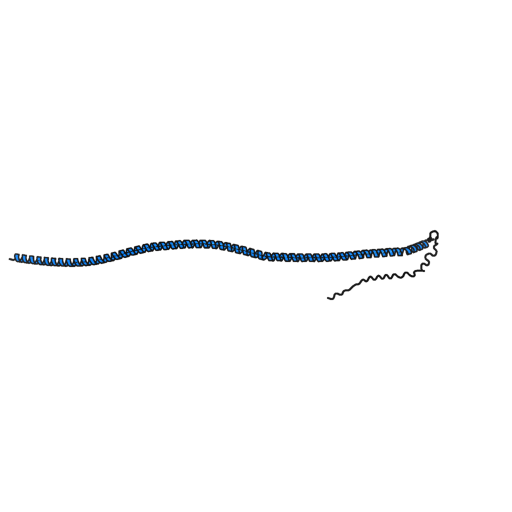.094 74.254 1.00 98.00 79 VAL A C 1
ATOM 648 O O . VAL A 1 79 ? -42.768 -8.971 73.317 1.00 98.00 79 VAL A O 1
ATOM 651 N N . MET A 1 80 ? -44.334 -10.167 74.383 1.00 97.38 80 MET A N 1
ATOM 652 C CA . MET A 1 80 ? -44.271 -11.316 73.479 1.00 97.38 80 MET A CA 1
ATOM 653 C C . MET A 1 80 ? -44.588 -10.923 72.028 1.00 97.38 80 MET A C 1
ATOM 655 O O . MET A 1 80 ? -43.836 -11.287 71.120 1.00 97.38 80 MET A O 1
ATOM 659 N N . GLN A 1 81 ? -45.631 -10.116 71.800 1.00 97.56 81 GLN A N 1
ATOM 660 C CA . GLN A 1 81 ? -45.962 -9.583 70.473 1.00 97.56 81 GLN A CA 1
ATOM 661 C C . GLN A 1 81 ? -44.824 -8.724 69.899 1.00 97.56 81 GLN A C 1
ATOM 663 O O . GLN A 1 81 ? -44.457 -8.882 68.731 1.00 97.56 81 GLN A O 1
ATOM 668 N N . ALA A 1 82 ? -44.233 -7.839 70.710 1.00 97.81 82 ALA A N 1
ATOM 669 C CA . ALA A 1 82 ? -43.117 -6.992 70.294 1.00 97.81 82 ALA A CA 1
ATOM 670 C C . ALA A 1 82 ? -41.859 -7.814 69.972 1.00 97.81 82 ALA A C 1
ATOM 672 O O . ALA A 1 82 ? -41.238 -7.597 68.932 1.00 97.81 82 ALA A O 1
ATOM 673 N N . THR A 1 83 ? -41.511 -8.799 70.804 1.00 97.06 83 THR A N 1
ATOM 674 C CA . THR A 1 83 ? -40.376 -9.704 70.575 1.00 97.06 83 THR A CA 1
ATOM 675 C C . THR A 1 83 ? -40.581 -10.548 69.319 1.00 97.06 83 THR A C 1
ATOM 677 O O . THR A 1 83 ? -39.659 -10.679 68.513 1.00 97.06 83 THR A O 1
ATOM 680 N N . GLN A 1 84 ? -41.789 -11.075 69.096 1.00 96.56 84 GLN A N 1
ATOM 681 C CA . GLN A 1 84 ? -42.093 -11.846 67.891 1.00 96.56 84 GLN A CA 1
ATOM 682 C C . GLN A 1 84 ? -41.991 -10.981 66.628 1.00 96.56 84 GLN A C 1
ATOM 684 O O . GLN A 1 84 ? -41.442 -11.427 65.617 1.00 96.56 84 GLN A O 1
ATOM 689 N N . ARG A 1 85 ? -42.488 -9.737 66.677 1.00 97.50 85 ARG A N 1
ATOM 690 C CA . ARG A 1 85 ? -42.360 -8.780 65.570 1.00 97.50 85 ARG A CA 1
ATOM 691 C C . ARG A 1 85 ? -40.899 -8.427 65.304 1.00 97.50 85 ARG A C 1
ATOM 693 O O . ARG A 1 85 ? -40.467 -8.519 64.161 1.00 97.50 85 ARG A O 1
ATOM 700 N N . LEU A 1 86 ? -40.123 -8.144 66.350 1.00 97.38 86 LEU A N 1
ATOM 701 C CA . LEU A 1 86 ? -38.693 -7.862 66.237 1.00 97.38 86 LEU A CA 1
ATOM 702 C C . LEU A 1 86 ? -37.923 -9.028 65.596 1.00 97.38 86 LEU A C 1
ATOM 704 O O . LEU A 1 86 ? -37.068 -8.797 64.745 1.00 97.38 86 LEU A O 1
ATOM 708 N N . GLY A 1 87 ? -38.247 -10.275 65.953 1.00 95.75 87 GLY A N 1
ATOM 709 C CA . GLY A 1 87 ? -37.640 -11.458 65.336 1.00 95.75 87 GLY A CA 1
ATOM 710 C C . GLY A 1 87 ? -37.928 -11.562 63.832 1.00 95.75 87 GLY A C 1
ATOM 711 O O . GLY A 1 87 ? -37.027 -11.863 63.046 1.00 95.75 87 GLY A O 1
ATOM 712 N N . LYS A 1 88 ? -39.163 -11.254 63.407 1.00 96.38 88 LYS A N 1
ATOM 713 C CA . LYS A 1 88 ? -39.529 -11.188 61.980 1.00 96.38 88 LYS A CA 1
ATOM 714 C C . LYS A 1 88 ? -38.770 -10.068 61.264 1.00 96.38 88 LYS A C 1
ATOM 716 O O . LYS A 1 88 ? -38.177 -10.318 60.213 1.00 96.38 88 LYS A O 1
ATOM 721 N N . ASP A 1 89 ? -38.735 -8.876 61.857 1.00 96.94 89 ASP A N 1
ATOM 722 C CA . ASP A 1 89 ? -38.069 -7.701 61.289 1.00 96.94 89 ASP A CA 1
ATOM 723 C C . ASP A 1 89 ? -36.553 -7.923 61.157 1.00 96.94 89 ASP A C 1
ATOM 725 O O . ASP A 1 89 ? -35.968 -7.587 60.129 1.00 96.94 89 ASP A O 1
ATOM 729 N N . GLN A 1 90 ? -35.908 -8.585 62.126 1.00 97.44 90 GLN A N 1
ATOM 730 C CA . GLN A 1 90 ? -34.498 -8.981 62.022 1.00 97.44 90 GLN A CA 1
ATOM 731 C C . GLN A 1 90 ? -34.235 -9.926 60.841 1.00 97.44 90 GLN A C 1
ATOM 733 O O . GLN A 1 90 ? -33.240 -9.761 60.130 1.00 97.44 90 GLN A O 1
ATOM 738 N N . GLY A 1 91 ? -35.122 -10.898 60.601 1.00 96.25 91 GLY A N 1
ATOM 739 C CA . GLY A 1 91 ? -35.018 -11.801 59.453 1.00 96.25 91 GLY A CA 1
ATOM 740 C C . GLY A 1 91 ? -35.154 -11.070 58.114 1.00 96.25 91 GLY A C 1
ATOM 741 O O . GLY A 1 91 ? -34.383 -11.327 57.188 1.00 96.25 91 GLY A O 1
ATOM 742 N N . VAL A 1 92 ? -36.091 -10.120 58.026 1.00 97.38 92 VAL A N 1
ATOM 743 C CA . VAL A 1 92 ? -36.272 -9.262 56.845 1.00 97.38 92 VAL A CA 1
ATOM 744 C C . VAL A 1 92 ? -35.047 -8.371 56.624 1.00 97.38 92 VAL A C 1
ATOM 746 O O . VAL A 1 92 ? -34.518 -8.344 55.518 1.00 97.38 92 VAL A O 1
ATOM 749 N N . LEU A 1 93 ? -34.531 -7.717 57.669 1.00 97.81 93 LEU A N 1
ATOM 750 C CA . LEU A 1 93 ? -33.335 -6.872 57.581 1.00 97.81 93 LEU A CA 1
ATOM 751 C C . LEU A 1 93 ? -32.101 -7.645 57.110 1.00 97.81 93 LEU A C 1
ATOM 753 O O . LEU A 1 93 ? -31.322 -7.122 56.315 1.00 97.81 93 LEU A O 1
ATOM 757 N N . LYS A 1 94 ? -31.914 -8.889 57.572 1.00 97.81 94 LYS A N 1
ATOM 758 C CA . LYS A 1 94 ? -30.811 -9.739 57.105 1.00 97.81 94 LYS A CA 1
ATOM 759 C C . LYS A 1 94 ? -30.937 -10.046 55.610 1.00 97.81 94 LYS A C 1
ATOM 761 O O . LYS A 1 94 ? -29.937 -9.963 54.907 1.00 97.81 94 LYS A O 1
ATOM 766 N N . ARG A 1 95 ? -32.148 -10.350 55.127 1.00 97.81 95 ARG A N 1
ATOM 767 C CA . ARG A 1 95 ? -32.397 -10.570 53.693 1.00 97.81 95 ARG A CA 1
ATOM 768 C C . ARG A 1 95 ? -32.146 -9.315 52.864 1.00 97.81 95 ARG A C 1
ATOM 770 O O . ARG A 1 95 ? -31.436 -9.411 51.879 1.00 97.81 95 ARG A O 1
ATOM 777 N N . ILE A 1 96 ? -32.635 -8.152 53.299 1.00 98.00 96 ILE A N 1
ATOM 778 C CA . ILE A 1 96 ? -32.417 -6.881 52.586 1.00 98.00 96 ILE A CA 1
ATOM 779 C C . ILE A 1 96 ? -30.921 -6.544 52.498 1.00 98.00 96 ILE A C 1
ATOM 781 O O . ILE A 1 96 ? -30.455 -6.059 51.473 1.00 98.00 96 ILE A O 1
ATOM 785 N N . ARG A 1 97 ? -30.144 -6.809 53.557 1.00 98.00 97 ARG A N 1
ATOM 786 C CA . ARG A 1 97 ? -28.685 -6.617 53.515 1.00 98.00 97 ARG A CA 1
ATOM 787 C C . ARG A 1 97 ? -28.010 -7.549 52.512 1.00 98.00 97 ARG A C 1
ATOM 789 O O . ARG A 1 97 ? -27.149 -7.076 51.783 1.00 98.00 97 ARG A O 1
ATOM 796 N N . GLN A 1 98 ? -28.416 -8.818 52.473 1.00 98.06 98 GLN A N 1
ATOM 797 C CA . GLN A 1 98 ? -27.890 -9.775 51.500 1.00 98.06 98 GLN A CA 1
ATOM 798 C C . GLN A 1 98 ? -28.246 -9.363 50.069 1.00 98.06 98 GLN A C 1
ATOM 800 O O . GLN A 1 98 ? -27.371 -9.294 49.224 1.00 98.06 98 GLN A O 1
ATOM 805 N N . GLU A 1 99 ? -29.505 -9.006 49.817 1.00 97.69 99 GLU A N 1
ATOM 806 C CA . GLU A 1 99 ? -29.968 -8.563 48.498 1.00 97.69 99 GLU A CA 1
ATOM 807 C C . GLU A 1 99 ? -29.223 -7.310 48.021 1.00 97.69 99 GLU A C 1
ATOM 809 O O . GLU A 1 99 ? -28.887 -7.192 46.846 1.00 97.69 99 GLU A O 1
ATOM 814 N N . LYS A 1 100 ? -28.906 -6.391 48.941 1.00 98.06 100 LYS A N 1
ATOM 815 C CA . LYS A 1 100 ? -28.080 -5.223 48.636 1.00 98.06 100 LYS A CA 1
ATOM 816 C C . LYS A 1 100 ? -26.652 -5.618 48.232 1.00 98.06 100 LYS A C 1
ATOM 818 O O . LYS A 1 100 ? -26.147 -5.085 47.250 1.00 98.06 100 LYS A O 1
ATOM 823 N N . GLU A 1 101 ? -26.012 -6.515 48.981 1.00 98.12 101 GLU A N 1
ATOM 824 C CA . GLU A 1 101 ? -24.663 -7.013 48.667 1.00 98.12 101 GLU A CA 1
ATOM 825 C C . GLU A 1 101 ? -24.643 -7.752 47.321 1.00 98.12 101 GLU A C 1
ATOM 827 O O . GLU A 1 101 ? -23.780 -7.497 46.484 1.00 98.12 101 GLU A O 1
ATOM 832 N N . ASP A 1 102 ? -25.644 -8.595 47.062 1.00 98.12 102 ASP A N 1
ATOM 833 C CA . ASP A 1 102 ? -25.790 -9.313 45.796 1.00 98.12 102 ASP A CA 1
ATOM 834 C C . ASP A 1 102 ? -25.987 -8.335 44.622 1.00 98.12 102 ASP A C 1
ATOM 836 O O . ASP A 1 102 ? -25.371 -8.498 43.569 1.00 98.12 102 ASP A O 1
ATOM 840 N N . ALA A 1 103 ? -26.784 -7.275 44.801 1.00 98.31 103 ALA A N 1
ATOM 841 C CA . ALA A 1 103 ? -26.978 -6.243 43.782 1.00 98.31 103 ALA A CA 1
ATOM 842 C C . ALA A 1 103 ? -25.695 -5.439 43.495 1.00 98.31 103 ALA A C 1
ATOM 844 O O . ALA A 1 103 ? -25.410 -5.132 42.336 1.00 98.31 103 ALA A O 1
ATOM 845 N N . GLU A 1 104 ? -24.910 -5.113 44.528 1.00 98.12 104 GLU A N 1
ATOM 846 C CA . GLU A 1 104 ? -23.605 -4.453 44.378 1.00 98.12 104 GLU A CA 1
ATOM 847 C C . GLU A 1 104 ? -22.605 -5.356 43.635 1.00 98.12 104 GLU A C 1
ATOM 849 O O . GLU A 1 104 ? -21.919 -4.889 42.722 1.00 98.12 104 GLU A O 1
ATOM 854 N N . ASN A 1 105 ? -22.580 -6.656 43.947 1.00 98.25 105 ASN A N 1
ATOM 855 C CA . ASN A 1 105 ? -21.743 -7.637 43.253 1.00 98.25 105 ASN A CA 1
ATOM 856 C C . ASN A 1 105 ? -22.126 -7.770 41.774 1.00 98.25 105 ASN A C 1
ATOM 858 O O . ASN A 1 105 ? -21.259 -7.671 40.907 1.00 98.25 105 ASN A O 1
ATOM 862 N N . VAL A 1 106 ? -23.420 -7.904 41.465 1.00 98.25 106 VAL A N 1
ATOM 863 C CA . VAL A 1 106 ? -23.914 -7.966 40.078 1.00 98.25 106 VAL A CA 1
ATOM 864 C C . VAL A 1 106 ? -23.569 -6.690 39.309 1.00 98.25 106 VAL A C 1
ATOM 866 O O . VAL A 1 106 ? -23.168 -6.755 38.146 1.00 98.25 106 VAL A O 1
ATOM 869 N N . HIS A 1 107 ? -23.690 -5.520 39.941 1.00 98.19 107 HIS A N 1
ATOM 870 C CA . HIS A 1 107 ? -23.286 -4.259 39.323 1.00 98.19 107 HIS A CA 1
ATOM 871 C C . HIS A 1 107 ? -21.784 -4.247 39.001 1.00 98.19 107 HIS A C 1
ATOM 873 O O . HIS A 1 107 ? -21.390 -3.836 37.909 1.00 98.19 107 HIS A O 1
ATOM 879 N N . HIS A 1 108 ? -20.942 -4.707 39.929 1.00 98.38 108 HIS A N 1
ATOM 880 C CA . HIS A 1 108 ? -19.499 -4.766 39.719 1.00 98.38 108 HIS A CA 1
ATOM 881 C C . HIS A 1 108 ? -19.112 -5.758 38.611 1.00 98.38 108 HIS A C 1
ATOM 883 O O . HIS A 1 108 ? -18.344 -5.407 37.717 1.00 98.38 108 HIS A O 1
ATOM 889 N N . GLU A 1 109 ? -19.690 -6.962 38.606 1.00 98.06 109 GLU A N 1
ATOM 890 C CA . GLU A 1 109 ? -19.474 -7.959 37.549 1.00 98.06 109 GLU A CA 1
ATOM 891 C C . GLU A 1 109 ? -19.894 -7.435 36.174 1.00 98.06 109 GLU A C 1
ATOM 893 O O . GLU A 1 109 ? -19.164 -7.604 35.194 1.00 98.06 109 GLU A O 1
ATOM 898 N N . LYS A 1 110 ? -21.038 -6.744 36.101 1.00 98.31 110 LYS A N 1
ATOM 899 C CA . LYS A 1 110 ? -21.504 -6.100 34.872 1.00 98.31 110 LYS A CA 1
ATOM 900 C C . LYS A 1 110 ? -20.496 -5.068 34.366 1.00 98.31 110 LYS A C 1
ATOM 902 O O . LYS A 1 110 ? -20.139 -5.110 33.192 1.00 98.31 110 LYS A O 1
ATOM 907 N N . GLN A 1 111 ? -20.007 -4.187 35.237 1.00 98.25 111 GLN A N 1
ATOM 908 C CA . GLN A 1 111 ? -19.013 -3.181 34.859 1.00 98.25 111 GLN A CA 1
ATOM 909 C C . GLN A 1 111 ? -17.719 -3.835 34.346 1.00 98.25 111 GLN A C 1
ATOM 911 O O . GLN A 1 111 ? -17.211 -3.463 33.290 1.00 98.25 111 GLN A O 1
ATOM 916 N N . MET A 1 112 ? -17.218 -4.858 35.041 1.00 98.19 112 MET A N 1
ATOM 917 C CA . MET A 1 112 ? -16.019 -5.592 34.621 1.00 98.19 112 MET A CA 1
ATOM 918 C C . MET A 1 112 ? -16.206 -6.288 33.265 1.00 98.19 112 MET A C 1
ATOM 920 O O . MET A 1 112 ? -15.286 -6.311 32.439 1.00 98.19 112 MET A O 1
ATOM 924 N N . MET A 1 113 ? -17.393 -6.845 33.011 1.00 98.19 113 MET A N 1
ATOM 925 C CA . MET A 1 113 ? -17.742 -7.439 31.720 1.00 98.19 113 MET A CA 1
ATOM 926 C C . MET A 1 113 ? -17.780 -6.382 30.605 1.00 98.19 113 MET A C 1
ATOM 928 O O . MET A 1 113 ? -17.226 -6.615 29.526 1.00 98.19 113 MET A O 1
ATOM 932 N N . GLU A 1 114 ? -18.395 -5.224 30.853 1.00 98.38 114 GLU A N 1
ATOM 933 C CA . GLU A 1 114 ? -18.472 -4.109 29.900 1.00 98.38 114 GLU A CA 1
ATOM 934 C C . GLU A 1 114 ? -17.077 -3.571 29.553 1.00 98.38 114 GLU A C 1
ATOM 936 O O . GLU A 1 114 ? -16.739 -3.459 28.373 1.00 98.38 114 GLU A O 1
ATOM 941 N N . GLU A 1 115 ? -16.225 -3.333 30.554 1.00 98.19 115 GLU A N 1
ATOM 942 C CA . GLU A 1 115 ? -14.837 -2.892 30.361 1.00 98.19 115 GLU A CA 1
ATOM 943 C C . GLU A 1 115 ? -14.011 -3.914 29.563 1.00 98.19 115 GLU A C 1
ATOM 945 O O . GLU A 1 115 ? -13.241 -3.550 28.669 1.00 98.19 115 GLU A O 1
ATOM 950 N N . THR A 1 116 ? -14.190 -5.208 29.847 1.00 98.38 116 THR A N 1
ATOM 951 C CA . THR A 1 116 ? -13.506 -6.292 29.123 1.00 98.38 116 THR A CA 1
ATOM 952 C C . THR A 1 116 ? -13.966 -6.366 27.668 1.00 98.38 116 THR A C 1
ATOM 954 O O . THR A 1 116 ? -13.144 -6.508 26.760 1.00 98.38 116 THR A O 1
ATOM 957 N N . THR A 1 117 ? -15.270 -6.224 27.429 1.00 98.56 117 THR A N 1
ATOM 958 C CA . THR A 1 117 ? -15.856 -6.251 26.083 1.00 98.56 117 THR A CA 1
ATOM 959 C C . THR A 1 117 ? -15.399 -5.048 25.265 1.00 98.56 117 THR A C 1
ATOM 961 O O . THR A 1 117 ? -14.960 -5.211 24.128 1.00 98.56 117 THR A O 1
ATOM 964 N N . MET A 1 118 ? -15.417 -3.850 25.854 1.00 98.44 118 MET A N 1
ATOM 965 C CA . MET A 1 118 ? -14.946 -2.628 25.202 1.00 98.44 118 MET A CA 1
ATOM 966 C C . MET A 1 118 ? -13.463 -2.726 24.836 1.00 98.44 118 MET A C 1
ATOM 968 O O . MET A 1 118 ? -13.089 -2.427 23.703 1.00 98.44 118 MET A O 1
ATOM 972 N N . ARG A 1 119 ? -12.623 -3.232 25.748 1.00 98.50 119 ARG A N 1
ATOM 973 C CA . ARG A 1 119 ? -11.202 -3.474 25.464 1.00 98.50 119 ARG A CA 1
ATOM 974 C C . ARG A 1 119 ? -11.018 -4.432 24.290 1.00 98.50 119 ARG A C 1
ATOM 976 O O . ARG A 1 119 ? -10.217 -4.153 23.404 1.00 98.50 119 ARG A O 1
ATOM 983 N N . ARG A 1 120 ? -11.781 -5.529 24.250 1.00 98.25 120 ARG A N 1
ATOM 984 C CA . ARG A 1 120 ? -11.698 -6.511 23.164 1.00 98.25 120 ARG A CA 1
ATOM 985 C C . ARG A 1 120 ? -12.102 -5.922 21.812 1.00 98.25 120 ARG A C 1
ATOM 987 O O . ARG A 1 120 ? -11.467 -6.237 20.810 1.00 98.25 120 ARG A O 1
ATOM 994 N N . ILE A 1 121 ? -13.123 -5.065 21.789 1.00 98.31 121 ILE A N 1
ATOM 995 C CA . ILE A 1 121 ? -13.533 -4.335 20.583 1.00 98.31 121 ILE A CA 1
ATOM 996 C C . ILE A 1 121 ? -12.389 -3.431 20.109 1.00 98.31 121 ILE A C 1
ATOM 998 O O . ILE A 1 121 ? -11.969 -3.550 18.962 1.00 98.31 121 ILE A O 1
ATOM 1002 N N . MET A 1 122 ? -11.800 -2.625 20.998 1.00 98.00 122 MET A N 1
ATOM 1003 C CA . MET A 1 122 ? -10.673 -1.746 20.648 1.00 98.00 122 MET A CA 1
ATOM 1004 C C . MET A 1 122 ? -9.449 -2.523 20.134 1.00 98.00 122 MET A C 1
ATOM 1006 O O . MET A 1 122 ? -8.820 -2.122 19.154 1.00 98.00 122 MET A O 1
ATOM 1010 N N . GLU A 1 123 ? -9.122 -3.658 20.762 1.00 97.69 123 GLU A N 1
ATOM 1011 C CA . GLU A 1 123 ? -8.042 -4.556 20.325 1.00 97.69 123 GLU A CA 1
ATOM 1012 C C . GLU A 1 123 ? -8.270 -5.110 18.910 1.00 97.69 123 GLU A C 1
ATOM 1014 O O . GLU A 1 123 ? -7.304 -5.349 18.188 1.00 97.69 123 GLU A O 1
ATOM 1019 N N . MET A 1 124 ? -9.527 -5.314 18.503 1.00 97.62 124 MET A N 1
ATOM 1020 C CA . MET A 1 124 ? -9.885 -5.784 17.161 1.00 97.62 124 MET A CA 1
ATOM 1021 C C . MET A 1 124 ? -9.973 -4.643 16.138 1.00 97.62 124 MET A C 1
ATOM 1023 O O . MET A 1 124 ? -9.586 -4.827 14.985 1.00 97.62 124 MET A O 1
ATOM 1027 N N . GLU A 1 125 ? -10.443 -3.464 16.541 1.00 98.00 125 GLU A N 1
ATOM 1028 C CA . GLU A 1 125 ? -10.582 -2.294 15.667 1.00 98.00 125 GLU A CA 1
ATOM 1029 C C . GLU A 1 125 ? -9.230 -1.684 15.284 1.00 98.00 125 GLU A C 1
ATOM 1031 O O . GLU A 1 125 ? -9.028 -1.302 14.129 1.00 98.00 125 GLU A O 1
ATOM 1036 N N . GLN A 1 126 ? -8.269 -1.630 16.212 1.00 97.62 126 GLN A N 1
ATOM 1037 C CA . GLN A 1 126 ? -6.986 -0.973 15.959 1.00 97.62 126 GLN A CA 1
ATOM 1038 C C . GLN A 1 126 ? -6.191 -1.608 14.795 1.00 97.62 126 GLN A C 1
ATOM 1040 O O . GLN A 1 126 ? -5.728 -0.867 13.918 1.00 97.62 126 GLN A O 1
ATOM 1045 N N . PRO A 1 127 ? -6.031 -2.946 14.710 1.00 97.62 127 PRO A N 1
ATOM 1046 C CA . PRO A 1 127 ? -5.414 -3.585 13.553 1.00 97.62 127 PRO A CA 1
ATOM 1047 C C . PRO A 1 127 ? -6.195 -3.343 12.261 1.00 97.62 127 PRO A C 1
ATOM 1049 O O . PRO A 1 127 ? -5.572 -3.093 11.235 1.00 97.62 127 PRO A O 1
ATOM 1052 N N . LEU A 1 128 ? -7.533 -3.357 12.300 1.00 98.00 128 LEU A N 1
ATOM 1053 C CA . LEU A 1 128 ? -8.365 -3.118 11.117 1.00 98.00 128 LEU A CA 1
ATOM 1054 C C . LEU A 1 128 ? -8.131 -1.722 10.532 1.00 98.00 128 LEU A C 1
ATOM 1056 O O . LEU A 1 128 ? -7.921 -1.594 9.326 1.00 98.00 128 LEU A O 1
ATOM 1060 N N . VAL A 1 129 ? -8.091 -0.686 11.375 1.00 97.56 129 VAL A N 1
ATOM 1061 C CA . VAL A 1 129 ? -7.792 0.691 10.946 1.00 97.56 129 VAL A CA 1
ATOM 1062 C C . VAL A 1 129 ? -6.393 0.781 10.328 1.00 97.56 129 VAL A C 1
ATOM 1064 O O . VAL A 1 129 ? -6.217 1.384 9.265 1.00 97.56 129 VAL A O 1
ATOM 1067 N N . ASN A 1 130 ? -5.399 0.136 10.946 1.00 97.38 130 ASN A N 1
ATOM 1068 C CA . ASN A 1 130 ? -4.028 0.107 10.435 1.00 97.38 130 ASN A CA 1
ATOM 1069 C C . ASN A 1 130 ? -3.936 -0.609 9.078 1.00 97.38 130 ASN A C 1
ATOM 1071 O O . ASN A 1 130 ? -3.322 -0.092 8.143 1.00 97.38 130 ASN A O 1
ATOM 1075 N N . THR A 1 131 ? -4.569 -1.778 8.948 1.00 97.62 131 THR A N 1
ATOM 1076 C CA . THR A 1 131 ? -4.620 -2.537 7.695 1.00 97.62 131 THR A CA 1
ATOM 1077 C C . THR A 1 131 ? -5.345 -1.750 6.612 1.00 97.62 131 THR A C 1
ATOM 1079 O O . THR A 1 131 ? -4.857 -1.691 5.488 1.00 97.62 131 THR A O 1
ATOM 1082 N N . ASN A 1 132 ? -6.444 -1.068 6.938 1.00 97.88 132 ASN A N 1
ATOM 1083 C CA . ASN A 1 132 ? -7.155 -0.216 5.988 1.00 97.88 132 ASN A CA 1
ATOM 1084 C C . ASN A 1 132 ? -6.271 0.939 5.482 1.00 97.88 132 ASN A C 1
ATOM 1086 O O . ASN A 1 132 ? -6.182 1.174 4.279 1.00 97.88 132 ASN A O 1
ATOM 1090 N N . SER A 1 133 ? -5.535 1.610 6.378 1.00 97.31 133 SER A N 1
ATOM 1091 C CA . SER A 1 133 ? -4.549 2.633 5.991 1.00 97.31 133 SER A CA 1
ATOM 1092 C C . SER A 1 133 ? -3.466 2.072 5.059 1.00 97.31 133 SER A C 1
ATOM 1094 O O . SER A 1 133 ? -3.058 2.728 4.098 1.00 97.31 133 SER A O 1
ATOM 1096 N N . MET A 1 134 ? -3.004 0.845 5.316 1.00 97.81 134 MET A N 1
ATOM 1097 C CA . MET A 1 134 ? -2.025 0.169 4.467 1.00 97.81 134 MET A CA 1
ATOM 1098 C C . MET A 1 134 ? -2.598 -0.174 3.086 1.00 97.81 134 MET A C 1
ATOM 1100 O O . MET A 1 134 ? -1.915 0.037 2.086 1.00 97.81 134 MET A O 1
ATOM 1104 N N . VAL A 1 135 ? -3.847 -0.641 3.017 1.00 98.44 135 VAL A N 1
ATOM 1105 C CA . VAL A 1 135 ? -4.548 -0.935 1.757 1.00 98.44 135 VAL A CA 1
ATOM 1106 C C . VAL A 1 135 ? -4.648 0.313 0.881 1.00 98.44 135 VAL A C 1
ATOM 1108 O O . VAL A 1 135 ? -4.305 0.245 -0.297 1.00 98.44 135 VAL A O 1
ATOM 1111 N N . GLU A 1 136 ? -5.015 1.467 1.443 1.00 98.19 136 GLU A N 1
ATOM 1112 C CA . GLU A 1 136 ? -5.079 2.721 0.678 1.00 98.19 136 GLU A CA 1
ATOM 1113 C C . GLU A 1 136 ? -3.703 3.157 0.144 1.00 98.19 136 GLU A C 1
ATOM 1115 O O . GLU A 1 136 ? -3.583 3.592 -1.004 1.00 98.19 136 GLU A O 1
ATOM 1120 N N . LYS A 1 137 ? -2.629 2.969 0.927 1.00 98.31 137 LYS A N 1
ATOM 1121 C CA . LYS A 1 137 ? -1.254 3.223 0.458 1.00 98.31 137 LYS A CA 1
ATOM 1122 C C . LYS A 1 137 ? -0.855 2.290 -0.685 1.00 98.31 137 LYS A C 1
ATOM 1124 O O . LYS A 1 137 ? -0.296 2.756 -1.674 1.00 98.31 137 LYS A O 1
ATOM 1129 N N . ILE A 1 138 ? -1.149 0.994 -0.563 1.00 98.31 138 ILE A N 1
ATOM 1130 C CA . ILE A 1 138 ? -0.864 -0.002 -1.607 1.00 98.31 138 ILE A CA 1
ATOM 1131 C C . ILE A 1 138 ? -1.641 0.332 -2.880 1.00 98.31 138 ILE A C 1
ATOM 1133 O O . ILE A 1 138 ? -1.074 0.285 -3.966 1.00 98.31 138 ILE A O 1
ATOM 1137 N N . LYS A 1 139 ? -2.911 0.720 -2.756 1.00 98.56 139 LYS A N 1
ATOM 1138 C CA . LYS A 1 139 ? -3.753 1.115 -3.886 1.00 98.56 139 LYS A CA 1
ATOM 1139 C C . LYS A 1 139 ? -3.203 2.343 -4.613 1.00 98.56 139 LYS A C 1
ATOM 1141 O O . LYS A 1 139 ? -3.142 2.347 -5.837 1.00 98.56 139 LYS A O 1
ATOM 1146 N N . SER A 1 140 ? -2.756 3.355 -3.870 1.00 98.38 140 SER A N 1
ATOM 1147 C CA . SER A 1 140 ? -2.087 4.526 -4.449 1.00 98.38 140 SER A CA 1
ATOM 1148 C C . SER A 1 140 ? -0.809 4.137 -5.202 1.00 98.38 140 SER A C 1
ATOM 1150 O O . SER A 1 140 ? -0.629 4.520 -6.355 1.00 98.38 140 SER A O 1
ATOM 1152 N N . LEU A 1 141 ? 0.038 3.299 -4.594 1.00 98.56 141 LEU A N 1
ATOM 1153 C CA . LEU A 1 141 ? 1.268 2.814 -5.223 1.00 98.56 141 LEU A CA 1
ATOM 1154 C C . LEU A 1 141 ? 0.991 1.980 -6.483 1.00 98.56 141 LEU A C 1
ATOM 1156 O O . LEU A 1 141 ? 1.695 2.126 -7.478 1.00 98.56 141 LEU A O 1
ATOM 1160 N N . LEU A 1 142 ? -0.045 1.139 -6.460 1.00 98.56 142 LEU A N 1
ATOM 1161 C CA . LEU A 1 142 ? -0.477 0.355 -7.615 1.00 98.56 142 LEU A CA 1
ATOM 1162 C C . LEU A 1 142 ? -0.903 1.259 -8.776 1.00 98.56 142 LEU A C 1
ATOM 1164 O O . LEU A 1 142 ? -0.458 1.035 -9.896 1.00 98.56 142 LEU A O 1
ATOM 1168 N N . ASN A 1 143 ? -1.697 2.299 -8.505 1.00 98.50 143 ASN A N 1
ATOM 1169 C CA . ASN A 1 143 ? -2.112 3.259 -9.529 1.00 98.50 143 ASN A CA 1
ATOM 1170 C C . ASN A 1 143 ? -0.905 3.978 -10.152 1.00 98.50 143 ASN A C 1
ATOM 1172 O O . ASN A 1 143 ? -0.839 4.117 -11.371 1.00 98.50 143 ASN A O 1
ATOM 1176 N N . THR A 1 144 ? 0.067 4.399 -9.335 1.00 98.62 144 THR A N 1
ATOM 1177 C CA . THR A 1 144 ? 1.310 5.009 -9.833 1.00 98.62 144 THR A CA 1
ATOM 1178 C C . THR A 1 144 ? 2.087 4.037 -10.719 1.00 98.62 144 THR A C 1
ATOM 1180 O O . THR A 1 144 ? 2.457 4.392 -11.832 1.00 98.62 144 THR A O 1
ATOM 1183 N N . LEU A 1 145 ? 2.270 2.787 -10.280 1.00 98.62 145 LEU A N 1
ATOM 1184 C CA . LEU A 1 145 ? 2.955 1.764 -11.076 1.00 98.62 145 LEU A CA 1
ATOM 1185 C C . LEU A 1 145 ? 2.228 1.453 -12.389 1.00 98.62 145 LEU A C 1
ATOM 1187 O O . LEU A 1 145 ? 2.872 1.192 -13.403 1.00 98.62 145 LEU A O 1
ATOM 1191 N N . GLU A 1 146 ? 0.896 1.468 -12.391 1.00 98.69 146 GLU A N 1
ATOM 1192 C CA . GLU A 1 146 ? 0.102 1.269 -13.601 1.00 98.69 146 GLU A CA 1
ATOM 1193 C C . GLU A 1 146 ? 0.293 2.428 -14.590 1.00 98.69 146 GLU A C 1
ATOM 1195 O O . GLU A 1 146 ? 0.518 2.187 -15.779 1.00 98.69 146 GLU A O 1
ATOM 1200 N N . MET A 1 147 ? 0.297 3.672 -14.101 1.00 98.44 147 MET A N 1
ATOM 1201 C CA . MET A 1 147 ? 0.609 4.854 -14.910 1.00 98.44 147 MET A CA 1
ATOM 1202 C C . MET A 1 147 ? 2.029 4.799 -15.485 1.00 98.44 147 MET A C 1
ATOM 1204 O O . MET A 1 147 ? 2.204 5.013 -16.687 1.00 98.44 147 MET A O 1
ATOM 1208 N N . ASP A 1 148 ? 3.023 4.461 -14.662 1.00 98.44 148 ASP A N 1
ATOM 1209 C CA . ASP A 1 148 ? 4.422 4.346 -15.081 1.00 98.44 148 ASP A CA 1
ATOM 1210 C C . ASP A 1 148 ? 4.599 3.247 -16.135 1.00 98.44 148 ASP A C 1
ATOM 1212 O O . ASP A 1 148 ? 5.278 3.448 -17.139 1.00 98.44 148 ASP A O 1
ATOM 1216 N N . ASN A 1 149 ? 3.936 2.099 -15.969 1.00 98.56 149 ASN A N 1
ATOM 1217 C CA . ASN A 1 149 ? 3.968 1.005 -16.942 1.00 98.56 149 ASN A CA 1
ATOM 1218 C C . ASN A 1 149 ? 3.369 1.427 -18.295 1.00 98.56 149 ASN A C 1
ATOM 1220 O O . ASN A 1 149 ? 3.927 1.124 -19.350 1.00 98.56 149 ASN A O 1
ATOM 1224 N N . VAL A 1 150 ? 2.257 2.170 -18.285 1.00 98.50 150 VAL A N 1
ATOM 1225 C CA . VAL A 1 150 ? 1.689 2.748 -19.514 1.00 98.50 150 VAL A CA 1
ATOM 1226 C C . VAL A 1 150 ? 2.659 3.747 -20.155 1.00 98.50 150 VAL A C 1
ATOM 1228 O O . VAL A 1 150 ? 2.794 3.745 -21.379 1.00 98.50 150 VAL A O 1
ATOM 1231 N N . GLY A 1 151 ? 3.344 4.571 -19.357 1.00 98.44 151 GLY A N 1
ATOM 1232 C CA . GLY A 1 151 ? 4.383 5.491 -19.831 1.00 98.44 151 GLY A CA 1
ATOM 1233 C C . GLY A 1 151 ? 5.546 4.759 -20.502 1.00 98.44 151 GLY A C 1
ATOM 1234 O O . GLY A 1 151 ? 5.823 4.988 -21.675 1.00 98.44 151 GLY A O 1
ATOM 1235 N N . LEU A 1 152 ? 6.142 3.791 -19.805 1.00 98.69 152 LEU A N 1
ATOM 1236 C CA . LEU A 1 152 ? 7.270 3.001 -20.303 1.00 98.69 152 LEU A CA 1
ATOM 1237 C C . LEU A 1 152 ? 6.943 2.237 -21.589 1.00 98.69 152 LEU A C 1
ATOM 1239 O O . LEU A 1 152 ? 7.794 2.128 -22.467 1.00 98.69 152 LEU A O 1
ATOM 1243 N N . LYS A 1 153 ? 5.714 1.725 -21.731 1.00 98.69 153 LYS A N 1
ATOM 1244 C CA . LYS A 1 153 ? 5.275 1.082 -22.980 1.00 98.69 153 LYS A CA 1
ATOM 1245 C C . LYS A 1 153 ? 5.254 2.062 -24.151 1.00 98.69 153 LYS A C 1
ATOM 1247 O O . LYS A 1 153 ? 5.752 1.726 -25.219 1.00 98.69 153 LYS A O 1
ATOM 1252 N N . LYS A 1 154 ? 4.732 3.275 -23.946 1.00 98.56 154 LYS A N 1
ATOM 1253 C CA . LYS A 1 154 ? 4.733 4.320 -24.983 1.00 98.56 154 LYS A CA 1
ATOM 1254 C C . LYS A 1 154 ? 6.151 4.734 -25.366 1.00 98.56 154 LYS A C 1
ATOM 1256 O O . LYS A 1 154 ? 6.433 4.891 -26.551 1.00 98.56 154 LYS A O 1
ATOM 1261 N N . ASP A 1 155 ? 7.032 4.880 -24.381 1.00 98.50 155 ASP A N 1
ATOM 1262 C CA . ASP A 1 155 ? 8.432 5.233 -24.621 1.00 98.50 155 ASP A CA 1
ATOM 1263 C C . ASP A 1 155 ? 9.159 4.125 -25.392 1.00 98.50 155 ASP A C 1
ATOM 1265 O O . ASP A 1 155 ? 9.894 4.408 -26.339 1.00 98.50 155 ASP A O 1
ATOM 1269 N N . LEU A 1 156 ? 8.910 2.858 -25.046 1.00 98.38 156 LEU A N 1
ATOM 1270 C CA . LEU A 1 156 ? 9.454 1.712 -25.772 1.00 98.38 156 LEU A CA 1
ATOM 1271 C C . LEU A 1 156 ? 8.990 1.698 -27.232 1.00 98.38 156 LEU A C 1
ATOM 1273 O O . LEU A 1 156 ? 9.826 1.563 -28.127 1.00 98.38 156 LEU A O 1
ATOM 1277 N N . ASP A 1 157 ? 7.692 1.883 -27.480 1.00 98.44 157 ASP A N 1
ATOM 1278 C CA . ASP A 1 157 ? 7.139 1.939 -28.836 1.00 98.44 157 ASP A CA 1
ATOM 1279 C C . ASP A 1 157 ? 7.769 3.088 -29.645 1.00 98.44 157 ASP A C 1
ATOM 1281 O O . ASP A 1 157 ? 8.157 2.903 -30.802 1.00 98.44 157 ASP A O 1
ATOM 1285 N N . ALA A 1 158 ? 7.951 4.261 -29.031 1.00 98.56 158 ALA A N 1
ATOM 1286 C CA . ALA A 1 158 ? 8.600 5.407 -29.665 1.00 98.56 158 ALA A CA 1
ATOM 1287 C C . ALA A 1 158 ? 10.074 5.130 -30.011 1.00 98.56 158 ALA A C 1
ATOM 1289 O O . ALA A 1 158 ? 10.524 5.440 -31.119 1.00 98.56 158 ALA A O 1
ATOM 1290 N N . VAL A 1 159 ? 10.826 4.508 -29.096 1.00 98.38 159 VAL A N 1
ATOM 1291 C CA . VAL A 1 159 ? 12.223 4.113 -29.335 1.00 98.38 159 VAL A CA 1
ATOM 1292 C C . VAL A 1 159 ? 12.307 3.059 -30.433 1.00 98.38 159 VAL A C 1
ATOM 1294 O O . VAL A 1 159 ? 13.173 3.163 -31.303 1.00 98.38 159 VAL A O 1
ATOM 1297 N N . MET A 1 160 ? 11.408 2.074 -30.448 1.00 98.44 160 MET A N 1
ATOM 1298 C CA . MET A 1 160 ? 11.370 1.052 -31.494 1.00 98.44 160 MET A CA 1
ATOM 1299 C C . MET A 1 160 ? 11.102 1.656 -32.875 1.00 98.44 160 MET A C 1
ATOM 1301 O O . MET A 1 160 ? 11.807 1.322 -33.831 1.00 98.44 160 MET A O 1
ATOM 1305 N N . LEU A 1 161 ? 10.137 2.574 -32.981 1.00 98.44 161 LEU A N 1
ATOM 1306 C CA . LEU A 1 161 ? 9.833 3.282 -34.227 1.00 98.44 161 LEU A CA 1
ATOM 1307 C C . LEU A 1 161 ? 11.030 4.105 -34.716 1.00 98.44 161 LEU A C 1
ATOM 1309 O O . LEU A 1 161 ? 11.446 3.950 -35.863 1.00 98.44 161 LEU A O 1
ATOM 1313 N N . SER A 1 162 ? 11.630 4.910 -33.835 1.00 98.25 162 SER A N 1
ATOM 1314 C CA . SER A 1 162 ? 12.815 5.720 -34.153 1.00 98.25 162 SER A CA 1
ATOM 1315 C C . SER A 1 162 ? 14.009 4.857 -34.575 1.00 98.25 162 SER A C 1
ATOM 1317 O O . SER A 1 162 ? 14.669 5.129 -35.578 1.00 98.25 162 SER A O 1
ATOM 1319 N N . THR A 1 163 ? 14.251 3.750 -33.867 1.00 98.25 163 THR A N 1
ATOM 1320 C CA . THR A 1 163 ? 15.315 2.795 -34.212 1.00 98.25 163 THR A CA 1
ATOM 1321 C C . THR A 1 163 ? 15.085 2.182 -35.593 1.00 98.25 163 THR A C 1
ATOM 1323 O O . THR A 1 163 ? 16.019 2.094 -36.392 1.00 98.25 163 THR A O 1
ATOM 1326 N N . SER A 1 164 ? 13.844 1.794 -35.905 1.00 98.25 164 SER A N 1
ATOM 1327 C CA . SER A 1 164 ? 13.475 1.253 -37.216 1.00 98.25 164 SER A CA 1
ATOM 1328 C C . SER A 1 164 ? 13.656 2.283 -38.334 1.00 98.25 164 SER A C 1
ATOM 1330 O O . SER A 1 164 ? 14.193 1.959 -39.395 1.00 98.25 164 SER A O 1
ATOM 1332 N N . GLU A 1 165 ? 13.239 3.529 -38.105 1.00 98.19 165 GLU A N 1
ATOM 1333 C CA . GLU A 1 165 ? 13.427 4.629 -39.053 1.00 98.19 165 GLU A CA 1
ATOM 1334 C C . GLU A 1 165 ? 14.916 4.895 -39.302 1.00 98.19 165 GLU A C 1
ATOM 1336 O O . GLU A 1 165 ? 15.355 4.997 -40.450 1.00 98.19 165 GLU A O 1
ATOM 1341 N N . HIS A 1 166 ? 15.721 4.933 -38.239 1.00 98.00 166 HIS A N 1
ATOM 1342 C CA . HIS A 1 166 ? 17.160 5.127 -38.352 1.00 98.00 166 HIS A CA 1
ATOM 1343 C C . HIS A 1 166 ? 17.831 3.988 -39.130 1.00 98.00 166 HIS A C 1
ATOM 1345 O O . HIS A 1 166 ? 18.615 4.252 -40.041 1.00 98.00 166 HIS A O 1
ATOM 1351 N N . ALA A 1 167 ? 17.478 2.731 -38.844 1.00 98.31 167 ALA A N 1
ATOM 1352 C CA . ALA A 1 167 ? 17.989 1.577 -39.581 1.00 98.31 167 ALA A CA 1
ATOM 1353 C C . ALA A 1 167 ? 17.636 1.649 -41.079 1.00 98.31 167 ALA A C 1
ATOM 1355 O O . ALA A 1 167 ? 18.483 1.385 -41.935 1.00 98.31 167 ALA A O 1
ATOM 1356 N N . MET A 1 168 ? 16.409 2.063 -41.416 1.00 97.94 168 MET A N 1
ATOM 1357 C CA . MET A 1 168 ? 15.989 2.275 -42.804 1.00 97.94 168 MET A CA 1
ATOM 1358 C C . MET A 1 168 ? 16.797 3.392 -43.481 1.00 97.94 168 MET A C 1
ATOM 1360 O O . MET A 1 168 ? 17.249 3.227 -44.617 1.00 97.94 168 MET A O 1
ATOM 1364 N N . ASN A 1 169 ? 17.029 4.503 -42.780 1.00 98.19 169 ASN A N 1
ATOM 1365 C CA . ASN A 1 169 ? 17.816 5.627 -43.284 1.00 98.19 169 ASN A CA 1
ATOM 1366 C C . ASN A 1 169 ? 19.278 5.243 -43.538 1.00 98.19 169 ASN A C 1
ATOM 1368 O O . ASN A 1 169 ? 19.813 5.572 -44.599 1.00 98.19 169 ASN A O 1
ATOM 1372 N N . VAL A 1 170 ? 19.902 4.497 -42.620 1.00 98.12 170 VAL A N 1
ATOM 1373 C CA . VAL A 1 170 ? 21.264 3.965 -42.786 1.00 98.12 170 VAL A CA 1
ATOM 1374 C C . VAL A 1 170 ? 21.338 3.031 -43.994 1.00 98.12 170 VAL A C 1
ATOM 1376 O O . VAL A 1 170 ? 22.218 3.196 -44.835 1.00 98.12 170 VAL A O 1
ATOM 1379 N N . ASN A 1 171 ? 20.383 2.109 -44.148 1.00 98.25 171 ASN A N 1
ATOM 1380 C CA . ASN A 1 171 ? 20.343 1.205 -45.302 1.00 98.25 171 ASN A CA 1
ATOM 1381 C C . ASN A 1 171 ? 20.190 1.959 -46.634 1.00 98.25 171 ASN A C 1
ATOM 1383 O O . ASN A 1 171 ? 20.846 1.623 -47.619 1.00 98.25 171 ASN A O 1
ATOM 1387 N N . ASN A 1 172 ? 19.359 3.004 -46.672 1.00 98.19 172 ASN A N 1
ATOM 1388 C CA . ASN A 1 172 ? 19.198 3.849 -47.855 1.00 98.19 172 ASN A CA 1
ATOM 1389 C C . ASN A 1 172 ? 20.478 4.644 -48.173 1.00 98.19 172 ASN A C 1
ATOM 1391 O O . ASN A 1 172 ? 20.884 4.731 -49.333 1.00 98.19 172 ASN A O 1
ATOM 1395 N N . ALA A 1 173 ? 21.132 5.207 -47.153 1.00 98.38 173 ALA A N 1
ATOM 1396 C CA . ALA A 1 173 ? 22.409 5.899 -47.313 1.00 98.38 173 ALA A CA 1
ATOM 1397 C C . ALA A 1 173 ? 23.490 4.952 -47.856 1.00 98.38 173 ALA A C 1
ATOM 1399 O O . ALA A 1 173 ? 24.136 5.283 -48.849 1.00 98.38 173 ALA A O 1
ATOM 1400 N N . LEU A 1 174 ? 23.596 3.745 -47.294 1.00 98.38 174 LEU A N 1
ATOM 1401 C CA . LEU A 1 174 ? 24.517 2.708 -47.757 1.00 98.38 174 LEU A CA 1
ATOM 1402 C C . LEU A 1 174 ? 24.245 2.312 -49.216 1.00 98.38 174 LEU A C 1
ATOM 1404 O O . LEU A 1 174 ? 25.174 2.199 -50.012 1.00 98.38 174 LEU A O 1
ATOM 1408 N N . ALA A 1 175 ? 22.978 2.139 -49.605 1.00 98.44 175 ALA A N 1
ATOM 1409 C CA . ALA A 1 175 ? 22.621 1.825 -50.988 1.00 98.44 175 ALA A CA 1
ATOM 1410 C C . ALA A 1 175 ? 23.044 2.942 -51.960 1.00 98.44 175 ALA A C 1
ATOM 1412 O O . ALA A 1 175 ? 23.586 2.664 -53.033 1.00 98.44 175 ALA A O 1
ATOM 1413 N N . LYS A 1 176 ? 22.842 4.212 -51.581 1.00 98.50 176 LYS A N 1
ATOM 1414 C CA . LYS A 1 176 ? 23.292 5.370 -52.373 1.00 98.50 176 LYS A CA 1
ATOM 1415 C C . LYS A 1 176 ? 24.814 5.433 -52.474 1.00 98.50 176 LYS A C 1
ATOM 1417 O O . LYS A 1 176 ? 25.331 5.675 -53.564 1.00 98.50 176 LYS A O 1
ATOM 1422 N N . GLU A 1 177 ? 25.518 5.181 -51.376 1.00 98.44 177 GLU A N 1
ATOM 1423 C CA . GLU A 1 177 ? 26.980 5.140 -51.338 1.00 98.44 177 GLU A CA 1
ATOM 1424 C C . GLU A 1 177 ? 27.533 4.035 -52.244 1.00 98.44 177 GLU A C 1
ATOM 1426 O O . GLU A 1 177 ? 28.418 4.294 -53.055 1.00 98.44 177 GLU A O 1
ATOM 1431 N N . GLN A 1 178 ? 26.948 2.835 -52.215 1.00 98.56 178 GLN A N 1
ATOM 1432 C CA . GLN A 1 178 ? 27.334 1.744 -53.117 1.00 98.56 178 GLN A CA 1
ATOM 1433 C C . GLN A 1 178 ? 27.139 2.108 -54.594 1.00 98.56 178 GLN A C 1
ATOM 1435 O O . GLN A 1 178 ? 27.969 1.760 -55.436 1.00 98.56 178 GLN A O 1
ATOM 1440 N N . VAL A 1 179 ? 26.054 2.813 -54.934 1.00 98.50 179 VAL A N 1
ATOM 1441 C CA . VAL A 1 179 ? 25.832 3.305 -56.303 1.00 98.50 179 VAL A CA 1
ATOM 1442 C C . VAL A 1 179 ? 26.880 4.351 -56.688 1.00 98.50 179 VAL A C 1
ATOM 1444 O O . VAL A 1 179 ? 27.399 4.297 -57.803 1.00 98.50 179 VAL A O 1
ATOM 1447 N N . ALA A 1 180 ? 27.209 5.283 -55.791 1.00 98.38 180 ALA A N 1
ATOM 1448 C CA . ALA A 1 180 ? 28.241 6.290 -56.031 1.00 98.38 180 ALA A CA 1
ATOM 1449 C C . ALA A 1 180 ? 29.627 5.650 -56.212 1.00 98.38 180 ALA A C 1
ATOM 1451 O O . ALA A 1 180 ? 30.321 5.976 -57.171 1.00 98.38 180 ALA A O 1
ATOM 1452 N N . LEU A 1 181 ? 29.981 4.672 -55.374 1.00 98.56 181 LEU A N 1
ATOM 1453 C CA . LEU A 1 181 ? 31.244 3.941 -55.459 1.00 98.56 181 LEU A CA 1
ATOM 1454 C C . LEU A 1 181 ? 31.410 3.239 -56.812 1.00 98.56 181 LEU A C 1
ATOM 1456 O O . LEU A 1 181 ? 32.453 3.378 -57.445 1.00 98.56 181 LEU A O 1
ATOM 1460 N N . ARG A 1 182 ? 30.370 2.545 -57.299 1.00 98.38 182 ARG A N 1
ATOM 1461 C CA . ARG A 1 182 ? 30.401 1.902 -58.628 1.00 98.38 182 ARG A CA 1
ATOM 1462 C C . ARG A 1 182 ? 30.609 2.913 -59.757 1.00 98.38 182 ARG A C 1
ATOM 1464 O O . ARG A 1 182 ? 31.294 2.604 -60.726 1.00 98.38 182 ARG A O 1
ATOM 1471 N N . LYS A 1 183 ? 30.029 4.115 -59.645 1.00 98.25 183 LYS A N 1
ATOM 1472 C CA . LYS A 1 183 ? 30.241 5.190 -60.627 1.00 98.25 183 LYS A CA 1
ATOM 1473 C C . LYS A 1 183 ? 31.677 5.706 -60.598 1.00 98.25 183 LYS A C 1
ATOM 1475 O O . LYS A 1 183 ? 32.259 5.853 -61.664 1.00 98.25 183 LYS A O 1
ATOM 1480 N N . CYS A 1 184 ? 32.248 5.935 -59.414 1.00 97.69 184 CYS A N 1
ATOM 1481 C CA . CYS A 1 184 ? 33.653 6.330 -59.292 1.00 97.69 184 CYS A CA 1
ATOM 1482 C C . CYS A 1 184 ? 34.577 5.277 -59.912 1.00 97.69 184 CYS A C 1
ATOM 1484 O O . CYS A 1 184 ? 35.402 5.622 -60.745 1.00 97.69 184 CYS A O 1
ATOM 1486 N N . GLN A 1 185 ? 34.355 3.993 -59.612 1.00 98.31 185 GLN A N 1
ATOM 1487 C CA . GLN A 1 185 ? 35.126 2.895 -60.205 1.00 98.31 185 GLN A CA 1
ATOM 1488 C C . GLN A 1 185 ? 35.044 2.869 -61.738 1.00 98.31 185 GLN A C 1
ATOM 1490 O O . GLN A 1 185 ? 36.046 2.622 -62.399 1.00 98.31 185 GLN A O 1
ATOM 1495 N N . ALA A 1 186 ? 33.867 3.128 -62.316 1.00 98.06 186 ALA A N 1
ATOM 1496 C CA . ALA A 1 186 ? 33.716 3.201 -63.768 1.00 98.06 186 ALA A CA 1
ATOM 1497 C C . ALA A 1 186 ? 34.514 4.368 -64.375 1.00 98.06 186 ALA A C 1
ATOM 1499 O O . ALA A 1 186 ? 35.192 4.178 -65.381 1.00 98.06 186 ALA A O 1
ATOM 1500 N N . VAL A 1 187 ? 34.473 5.543 -63.739 1.00 98.38 187 VAL A N 1
ATOM 1501 C CA . VAL A 1 187 ? 35.251 6.720 -64.162 1.00 98.38 187 VAL A CA 1
ATOM 1502 C C . VAL A 1 187 ? 36.754 6.470 -64.022 1.00 98.38 187 VAL A C 1
ATOM 1504 O O . VAL A 1 187 ? 37.514 6.840 -64.910 1.00 98.38 187 VAL A O 1
ATOM 1507 N N . ASP A 1 188 ? 37.196 5.806 -62.954 1.00 98.06 188 ASP A N 1
ATOM 1508 C CA . ASP A 1 188 ? 38.607 5.455 -62.761 1.00 98.06 188 ASP A CA 1
ATOM 1509 C C . ASP A 1 188 ? 39.111 4.513 -63.868 1.00 98.06 188 ASP A C 1
ATOM 1511 O O . ASP A 1 188 ? 40.205 4.711 -64.392 1.00 98.06 188 ASP A O 1
ATOM 1515 N N . MET A 1 189 ? 38.300 3.532 -64.284 1.00 98.00 189 MET A N 1
ATOM 1516 C CA . MET A 1 189 ? 38.633 2.642 -65.406 1.00 98.00 189 MET A CA 1
ATOM 1517 C C . MET A 1 189 ? 38.709 3.388 -66.745 1.00 98.00 189 MET A C 1
ATOM 1519 O O . MET A 1 189 ? 39.606 3.127 -67.544 1.00 98.00 189 MET A O 1
ATOM 1523 N N . GLU A 1 190 ? 37.790 4.324 -66.992 1.00 97.69 190 GLU A N 1
ATOM 1524 C CA . GLU A 1 190 ? 37.812 5.164 -68.194 1.00 97.69 190 GLU A CA 1
ATOM 1525 C C . GLU A 1 190 ? 39.054 6.072 -68.211 1.00 97.69 190 GLU A C 1
ATOM 1527 O O . GLU A 1 190 ? 39.765 6.135 -69.214 1.00 97.69 190 GLU A O 1
ATOM 1532 N N . ASN A 1 191 ? 39.392 6.693 -67.079 1.00 98.06 191 ASN A N 1
ATOM 1533 C CA . ASN A 1 191 ? 40.605 7.497 -66.935 1.00 98.06 191 ASN A CA 1
ATOM 1534 C C . ASN A 1 191 ? 41.877 6.686 -67.211 1.00 98.06 191 ASN A C 1
ATOM 1536 O O . ASN A 1 191 ? 42.756 7.179 -67.916 1.00 98.06 191 ASN A O 1
ATOM 1540 N N . LEU A 1 192 ? 41.965 5.448 -66.704 1.00 98.19 192 LEU A N 1
ATOM 1541 C CA . LEU A 1 192 ? 43.082 4.546 -67.007 1.00 98.19 192 LEU A CA 1
ATOM 1542 C C . LEU A 1 192 ? 43.191 4.282 -68.515 1.00 98.19 192 LEU A C 1
ATOM 1544 O O . LEU A 1 192 ? 44.284 4.384 -69.067 1.00 98.19 192 LEU A O 1
ATOM 1548 N N . SER A 1 193 ? 42.069 4.029 -69.200 1.00 97.75 193 SER A N 1
ATOM 1549 C CA . SER A 1 193 ? 42.076 3.834 -70.658 1.00 97.75 193 SER A CA 1
ATOM 1550 C C . SER A 1 193 ? 42.536 5.083 -71.421 1.00 97.75 193 SER A C 1
ATOM 1552 O O . SER A 1 193 ? 43.346 4.987 -72.342 1.00 97.75 193 SER A O 1
ATOM 1554 N N . PHE A 1 194 ? 42.118 6.278 -70.990 1.00 97.81 194 PHE A N 1
ATOM 1555 C CA . PHE A 1 194 ? 42.596 7.526 -71.585 1.00 97.81 194 PHE A CA 1
ATOM 1556 C C . PHE A 1 194 ? 44.082 7.777 -71.321 1.00 97.81 194 PHE A C 1
ATOM 1558 O O . PHE A 1 194 ? 44.765 8.345 -72.174 1.00 97.81 194 PHE A O 1
ATOM 1565 N N . GLU A 1 195 ? 44.604 7.375 -70.162 1.00 98.06 195 GLU A N 1
ATOM 1566 C CA . GLU A 1 195 ? 46.031 7.481 -69.860 1.00 98.06 195 GLU A CA 1
ATOM 1567 C C . GLU A 1 195 ? 46.868 6.550 -70.754 1.00 98.06 195 GLU A C 1
ATOM 1569 O O . GLU A 1 195 ? 47.908 6.970 -71.278 1.00 98.06 195 GLU A O 1
ATOM 1574 N N . GLU A 1 196 ? 46.383 5.329 -71.001 1.00 97.88 196 GLU A N 1
ATOM 1575 C CA . GLU A 1 196 ? 46.971 4.379 -71.954 1.00 97.88 196 GLU A CA 1
ATOM 1576 C C . GLU A 1 196 ? 46.977 4.939 -73.386 1.00 97.88 196 GLU A C 1
ATOM 1578 O O . GLU A 1 196 ? 48.042 5.009 -74.013 1.00 97.88 196 GLU A O 1
ATOM 1583 N N . ASP A 1 197 ? 45.833 5.428 -73.876 1.00 98.00 197 ASP A N 1
ATOM 1584 C CA . ASP A 1 197 ? 45.704 6.050 -75.202 1.00 98.00 197 ASP A CA 1
ATOM 1585 C C . ASP A 1 197 ? 46.639 7.257 -75.354 1.00 98.00 197 ASP A C 1
ATOM 1587 O O . ASP A 1 197 ? 47.348 7.414 -76.354 1.00 98.00 197 ASP A O 1
ATOM 1591 N N . LEU A 1 198 ? 46.696 8.115 -74.335 1.00 98.06 198 LEU A N 1
ATOM 1592 C CA . LEU A 1 198 ? 47.556 9.292 -74.323 1.00 98.06 198 LEU A CA 1
ATOM 1593 C C . LEU A 1 198 ? 49.041 8.905 -74.369 1.00 98.06 198 LEU A C 1
ATOM 1595 O O . LEU A 1 198 ? 49.835 9.579 -75.037 1.00 98.06 198 LEU A O 1
ATOM 1599 N N . SER A 1 199 ? 49.429 7.825 -73.689 1.00 98.06 199 SER A N 1
ATOM 1600 C CA . SER A 1 199 ? 50.782 7.265 -73.754 1.00 98.06 199 SER A CA 1
ATOM 1601 C C . SER A 1 199 ? 51.114 6.747 -75.160 1.00 98.06 199 SER A C 1
ATOM 1603 O O . SER A 1 199 ? 52.157 7.109 -75.718 1.00 98.06 199 SER A O 1
ATOM 1605 N N . ALA A 1 200 ? 50.197 5.998 -75.782 1.00 98.00 200 ALA A N 1
ATOM 1606 C CA . ALA A 1 200 ? 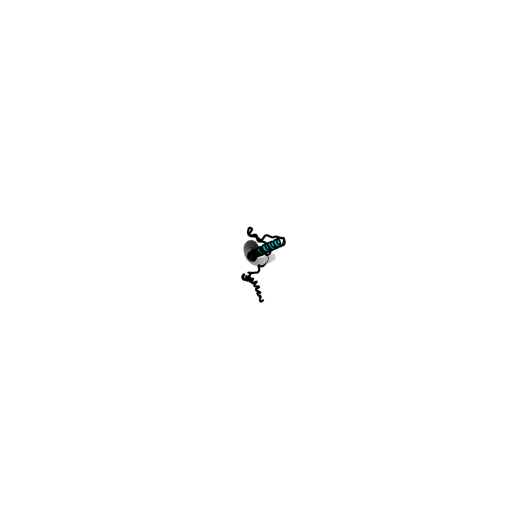50.350 5.490 -77.146 1.00 98.00 200 ALA A CA 1
ATOM 1607 C C . ALA A 1 200 ? 50.496 6.628 -78.173 1.00 98.00 200 ALA A C 1
ATOM 1609 O O . ALA A 1 200 ? 51.440 6.633 -78.969 1.00 98.00 200 ALA A O 1
ATOM 1610 N N . ILE A 1 201 ? 49.643 7.655 -78.094 1.00 97.81 201 ILE A N 1
ATOM 1611 C CA . ILE A 1 201 ? 49.706 8.840 -78.966 1.00 97.81 201 ILE A CA 1
ATOM 1612 C C . ILE A 1 201 ? 51.026 9.597 -78.771 1.00 97.81 201 ILE A C 1
ATOM 1614 O O . ILE A 1 201 ? 51.645 10.043 -79.743 1.00 97.81 201 ILE A O 1
ATOM 1618 N N . LYS A 1 202 ? 51.501 9.757 -77.526 1.00 98.19 202 LYS A N 1
ATOM 1619 C CA . LYS A 1 202 ? 52.815 10.368 -77.262 1.00 98.19 202 LYS A CA 1
ATOM 1620 C C . LYS A 1 202 ? 53.932 9.575 -77.938 1.00 98.19 202 LYS A C 1
ATOM 1622 O O . LYS A 1 202 ? 54.796 10.185 -78.573 1.00 98.19 202 LYS A O 1
ATOM 1627 N N . GLN A 1 203 ? 53.913 8.248 -77.832 1.00 97.88 203 GLN A N 1
ATOM 1628 C CA . GLN A 1 203 ? 54.899 7.385 -78.477 1.00 97.88 203 GLN A CA 1
ATOM 1629 C C . GLN A 1 203 ? 54.851 7.529 -80.007 1.00 97.88 203 GLN A C 1
ATOM 1631 O O . GLN A 1 203 ? 55.886 7.779 -80.633 1.00 97.88 203 GLN A O 1
ATOM 1636 N N . GLU A 1 204 ? 53.663 7.469 -80.610 1.00 98.06 204 GLU A N 1
ATOM 1637 C CA . GLU A 1 204 ? 53.472 7.657 -82.051 1.00 98.06 204 GLU A CA 1
ATOM 1638 C C . GLU A 1 204 ? 53.985 9.025 -82.520 1.00 98.06 204 GLU A C 1
ATOM 1640 O O . GLU A 1 204 ? 54.771 9.107 -83.468 1.00 98.06 204 GLU A O 1
ATOM 1645 N N . LYS A 1 205 ? 53.643 10.103 -81.801 1.00 98.06 205 LYS A N 1
ATOM 1646 C CA . LYS A 1 205 ? 54.146 11.456 -82.073 1.00 98.06 205 LYS A CA 1
ATOM 1647 C C . LYS A 1 205 ? 55.672 11.491 -82.107 1.00 98.06 205 LYS A C 1
ATOM 1649 O O . LYS A 1 205 ? 56.246 12.091 -83.018 1.00 98.06 205 LYS A O 1
ATOM 1654 N N . THR A 1 206 ? 56.343 10.871 -81.133 1.00 97.69 206 THR A N 1
ATOM 1655 C CA . THR A 1 206 ? 57.815 10.835 -81.115 1.00 97.69 206 THR A CA 1
ATOM 1656 C C . THR A 1 206 ? 58.385 10.061 -82.305 1.00 97.69 206 THR A C 1
ATOM 1658 O O . THR A 1 206 ? 59.356 10.519 -82.909 1.00 97.69 206 THR A O 1
ATOM 1661 N N . SER A 1 207 ? 57.746 8.958 -82.710 1.00 97.50 207 SER A N 1
ATOM 1662 C CA . SER A 1 207 ? 58.121 8.177 -83.897 1.00 97.50 207 SER A CA 1
ATOM 1663 C C . SER A 1 207 ? 57.970 8.991 -85.188 1.00 97.50 207 SER A C 1
ATOM 1665 O O . SER A 1 207 ? 58.928 9.126 -85.955 1.00 97.50 207 SER A O 1
ATOM 1667 N N . LEU A 1 208 ? 56.815 9.628 -85.406 1.00 97.50 208 LEU A N 1
ATOM 1668 C CA . LEU A 1 208 ? 56.572 10.486 -86.571 1.00 97.50 208 LEU A CA 1
ATOM 1669 C C . LEU A 1 208 ? 57.531 11.680 -86.612 1.00 97.50 208 LEU A C 1
ATOM 1671 O O . LEU A 1 208 ? 58.040 12.040 -87.674 1.00 97.50 208 LEU A O 1
ATOM 1675 N N . GLN A 1 209 ? 57.840 12.278 -85.460 1.00 97.19 209 GLN A N 1
ATOM 1676 C CA . GLN A 1 209 ? 58.811 13.365 -85.378 1.00 97.19 209 GLN A CA 1
ATOM 1677 C C . GLN A 1 209 ? 60.217 12.908 -85.801 1.00 97.19 209 GLN A C 1
ATOM 1679 O O . GLN A 1 209 ? 60.898 13.645 -86.520 1.00 97.19 209 GLN A O 1
ATOM 1684 N N . GLN A 1 210 ? 60.634 11.695 -85.423 1.00 97.06 210 GLN A N 1
ATOM 1685 C CA . GLN A 1 210 ? 61.887 11.095 -85.892 1.00 97.06 210 GLN A CA 1
ATOM 1686 C C . GLN A 1 210 ? 61.856 10.808 -87.401 1.00 97.06 210 GLN A C 1
ATOM 1688 O O . GLN A 1 210 ? 62.831 11.101 -88.095 1.00 97.06 210 GLN A O 1
ATOM 1693 N N . GLN A 1 211 ? 60.750 10.273 -87.931 1.00 96.44 211 GLN A N 1
ATOM 1694 C CA . GLN A 1 211 ? 60.587 10.038 -89.372 1.00 96.44 211 GLN A CA 1
ATOM 1695 C C . GLN A 1 211 ? 60.675 11.344 -90.168 1.00 96.44 211 GLN A C 1
ATOM 1697 O O . GLN A 1 211 ? 61.436 11.425 -91.130 1.00 96.44 211 GLN A O 1
ATOM 1702 N N . ARG A 1 212 ? 59.988 12.400 -89.715 1.00 97.19 212 ARG A N 1
ATOM 1703 C CA . ARG A 1 212 ? 60.065 13.743 -90.307 1.00 97.19 212 ARG A CA 1
ATOM 1704 C C . ARG A 1 212 ? 61.494 14.285 -90.302 1.00 97.19 212 ARG A C 1
ATOM 1706 O O . ARG A 1 212 ? 61.945 14.822 -91.305 1.00 97.19 212 ARG A O 1
ATOM 1713 N N . GLN A 1 213 ? 62.227 14.136 -89.196 1.00 96.62 213 GLN A N 1
ATOM 1714 C CA . GLN A 1 213 ? 63.634 14.552 -89.131 1.00 96.62 213 GLN A CA 1
ATOM 1715 C C . GLN A 1 213 ? 64.511 13.789 -90.132 1.00 96.62 213 GLN A C 1
ATOM 1717 O O . GLN A 1 213 ? 65.375 14.396 -90.759 1.00 96.62 213 GLN A O 1
ATOM 1722 N N . LYS A 1 214 ? 64.295 12.477 -90.307 1.00 96.12 214 LYS A N 1
ATOM 1723 C CA . LYS A 1 214 ? 64.998 11.683 -91.328 1.00 96.12 214 LYS A CA 1
ATOM 1724 C C . LYS A 1 214 ? 64.660 12.162 -92.743 1.00 96.12 214 LYS A C 1
ATOM 1726 O O . LYS A 1 214 ? 65.578 12.361 -93.529 1.00 96.12 214 LYS A O 1
ATOM 1731 N N . ALA A 1 215 ? 63.382 12.392 -93.045 1.00 95.50 215 ALA A N 1
ATOM 1732 C CA . ALA A 1 215 ? 62.940 12.894 -94.345 1.00 95.50 215 ALA A CA 1
ATOM 1733 C C . ALA A 1 215 ? 63.535 14.276 -94.661 1.00 95.50 215 ALA A C 1
ATOM 1735 O O . ALA A 1 215 ? 64.068 14.468 -95.748 1.00 95.50 215 ALA A O 1
ATOM 1736 N N . ASN A 1 216 ? 63.541 15.197 -93.691 1.00 95.94 216 ASN A N 1
ATOM 1737 C CA . ASN A 1 216 ? 64.174 16.508 -93.853 1.00 95.94 216 ASN A CA 1
ATOM 1738 C C . ASN A 1 216 ? 65.669 16.382 -94.174 1.00 95.94 216 ASN A C 1
ATOM 1740 O O . ASN A 1 216 ? 66.126 17.015 -95.114 1.00 95.94 216 ASN A O 1
ATOM 1744 N N . LYS A 1 217 ? 66.412 15.506 -93.478 1.00 95.81 217 LYS A N 1
ATOM 1745 C CA . LYS A 1 217 ? 67.831 15.259 -93.799 1.00 95.81 217 LYS A CA 1
ATOM 1746 C C . LYS A 1 217 ? 68.031 14.765 -95.235 1.00 95.81 217 LYS A C 1
ATOM 1748 O O . LYS A 1 217 ? 69.000 15.155 -95.872 1.00 95.81 217 LYS A O 1
ATOM 1753 N N . VAL A 1 218 ? 67.143 13.903 -95.735 1.00 95.25 218 VAL A N 1
ATOM 1754 C CA . VAL A 1 218 ? 67.191 13.425 -97.128 1.00 95.25 218 VAL A CA 1
ATOM 1755 C C . VAL A 1 218 ? 66.908 14.568 -98.104 1.00 95.25 218 VAL A C 1
ATOM 1757 O O . VAL A 1 218 ? 67.621 14.708 -99.093 1.00 95.25 218 VAL A O 1
ATOM 1760 N N . VAL A 1 219 ? 65.912 15.413 -97.823 1.00 94.94 219 VAL A N 1
ATOM 1761 C CA . VAL A 1 219 ? 65.619 16.606 -98.635 1.00 94.94 219 VAL A CA 1
ATOM 1762 C C . VAL A 1 219 ? 66.811 17.565 -98.656 1.00 94.94 219 VAL A C 1
ATOM 1764 O O . VAL A 1 219 ? 67.202 18.000 -99.734 1.00 94.94 219 VAL A O 1
ATOM 1767 N N . ASP A 1 220 ? 67.427 17.843 -97.504 1.00 94.19 220 ASP A N 1
ATOM 1768 C CA . ASP A 1 220 ? 68.618 18.696 -97.407 1.00 94.19 220 ASP A CA 1
ATOM 1769 C C . ASP A 1 220 ? 69.775 18.129 -98.250 1.00 94.19 220 ASP A C 1
ATOM 1771 O O . ASP A 1 220 ? 70.384 18.856 -99.033 1.00 94.19 220 ASP A O 1
ATOM 1775 N N . GLN A 1 221 ? 70.016 16.812 -98.184 1.00 94.00 221 GLN A N 1
ATOM 1776 C CA . GLN A 1 221 ? 71.011 16.131 -99.024 1.00 94.00 221 GLN A CA 1
ATOM 1777 C C . GLN A 1 221 ? 70.719 16.278 -100.523 1.00 94.00 221 GLN A C 1
ATOM 1779 O O . GLN A 1 221 ? 71.633 16.575 -101.292 1.00 94.00 221 GLN A O 1
ATOM 1784 N N . TYR A 1 222 ? 69.467 16.092 -100.953 1.00 94.12 222 TYR A N 1
ATOM 1785 C CA . TYR A 1 222 ? 69.070 16.298 -102.350 1.00 94.12 222 TYR A CA 1
ATOM 1786 C C . TYR A 1 222 ? 69.237 17.755 -102.785 1.00 94.12 222 TYR A C 1
ATOM 1788 O O . TYR A 1 222 ? 69.694 18.007 -103.895 1.00 94.12 222 TYR A O 1
ATOM 1796 N N . MET A 1 223 ? 68.900 18.717 -101.925 1.00 92.81 223 MET A N 1
ATOM 1797 C CA . MET A 1 223 ? 69.090 20.142 -102.202 1.00 92.81 223 MET A CA 1
ATOM 1798 C C . MET A 1 223 ? 70.571 20.495 -102.354 1.00 92.81 223 MET A C 1
ATOM 1800 O O . MET A 1 223 ? 70.928 21.258 -103.253 1.00 92.81 223 MET A O 1
ATOM 1804 N N . ASP A 1 224 ? 71.439 19.933 -101.513 1.00 93.00 224 ASP A N 1
ATOM 1805 C CA . ASP A 1 224 ? 72.888 20.110 -101.618 1.00 93.00 224 ASP A CA 1
ATOM 1806 C C . ASP A 1 224 ? 73.443 19.471 -102.900 1.00 93.00 224 ASP A C 1
ATOM 1808 O O . ASP A 1 224 ? 74.229 20.104 -103.611 1.00 93.00 224 ASP A O 1
ATOM 1812 N N . GLN A 1 225 ? 72.992 18.258 -103.247 1.00 92.31 225 GLN A N 1
ATOM 1813 C CA . GLN A 1 225 ? 73.328 17.599 -104.516 1.00 92.31 225 GLN A CA 1
ATOM 1814 C C . GLN A 1 225 ? 72.863 18.418 -105.724 1.00 92.31 225 GLN A C 1
ATOM 1816 O O . GLN A 1 225 ? 73.647 18.643 -106.642 1.00 92.31 225 GLN A O 1
ATOM 1821 N N . TYR A 1 226 ? 71.626 18.913 -105.702 1.00 91.75 226 TYR A N 1
ATOM 1822 C CA . TYR A 1 226 ? 71.057 19.746 -106.757 1.00 91.75 226 TYR A CA 1
ATOM 1823 C C . TYR A 1 226 ? 71.856 21.043 -106.942 1.00 91.75 226 TYR A C 1
ATOM 1825 O O . TYR A 1 226 ? 72.262 21.360 -108.057 1.00 91.75 226 TYR A O 1
ATOM 1833 N N . LYS A 1 227 ? 72.171 21.762 -105.854 1.00 91.81 227 LYS A N 1
ATOM 1834 C CA . LYS A 1 227 ? 73.022 22.968 -105.901 1.00 91.81 227 LYS A CA 1
ATOM 1835 C C . LYS A 1 227 ? 74.417 22.670 -106.447 1.00 91.81 227 LYS A C 1
ATOM 1837 O O . LYS A 1 227 ? 74.984 23.489 -107.178 1.00 91.81 227 LYS A O 1
ATOM 1842 N N . HIS A 1 228 ? 74.995 21.526 -106.075 1.00 88.88 228 HIS A N 1
ATOM 1843 C CA . HIS A 1 228 ? 76.289 21.091 -106.593 1.00 88.88 228 HIS A CA 1
ATOM 1844 C C . HIS A 1 228 ? 76.217 20.814 -108.099 1.00 88.88 228 HIS A C 1
ATOM 1846 O O . HIS A 1 228 ? 77.037 21.340 -108.852 1.00 88.88 228 HIS A O 1
ATOM 1852 N N . GLU A 1 229 ? 75.212 20.059 -108.546 1.00 88.00 229 GLU A N 1
ATOM 1853 C CA . GLU A 1 229 ? 74.963 19.777 -109.960 1.00 88.00 229 GLU A CA 1
ATOM 1854 C C . GLU A 1 229 ? 74.737 21.070 -110.762 1.00 88.00 229 GLU A C 1
ATOM 1856 O O . GLU A 1 229 ? 75.340 21.259 -111.818 1.00 88.00 229 GLU A O 1
ATOM 1861 N N . GLU A 1 230 ? 73.937 22.002 -110.242 1.00 86.81 230 GLU A N 1
ATOM 1862 C CA . GLU A 1 230 ? 73.679 23.311 -110.848 1.00 86.81 230 GLU A CA 1
ATOM 1863 C C . GLU A 1 230 ? 74.961 24.155 -110.954 1.00 86.81 230 GLU A C 1
ATOM 1865 O O . GLU A 1 230 ? 75.240 24.741 -112.001 1.00 86.81 230 GLU A O 1
ATOM 1870 N N . SER A 1 231 ? 75.811 24.138 -109.923 1.00 85.56 231 SER A N 1
ATOM 1871 C CA . SER A 1 231 ? 77.121 24.805 -109.943 1.00 85.56 231 SER A CA 1
ATOM 1872 C C . SER A 1 231 ? 78.084 24.187 -110.966 1.00 85.56 231 SER A C 1
ATOM 1874 O O . SER A 1 231 ? 78.834 24.910 -111.625 1.00 85.56 231 SER A O 1
ATOM 1876 N N . VAL A 1 232 ? 78.077 22.859 -111.127 1.00 86.69 232 VAL A N 1
ATOM 1877 C CA . VAL A 1 232 ? 78.869 22.157 -112.152 1.00 86.69 232 VAL A CA 1
ATOM 1878 C C . VAL A 1 232 ? 78.360 22.502 -113.554 1.00 86.69 232 VAL A C 1
ATOM 1880 O O . VAL A 1 232 ? 79.170 22.863 -114.409 1.00 86.69 232 VAL A O 1
ATOM 1883 N N . LYS A 1 233 ? 77.038 22.492 -113.781 1.00 86.19 233 LYS A N 1
ATOM 1884 C CA . LYS A 1 233 ? 76.424 22.933 -115.049 1.00 86.19 233 LYS A CA 1
ATOM 1885 C C . LYS A 1 233 ? 76.821 24.368 -115.395 1.00 86.19 233 LYS A C 1
ATOM 1887 O O . LYS A 1 233 ? 77.262 24.618 -116.514 1.00 86.19 233 LYS A O 1
ATOM 1892 N N . GLN A 1 234 ? 76.752 25.294 -114.436 1.00 83.12 234 GLN A N 1
ATOM 1893 C CA . GLN A 1 234 ? 77.196 26.678 -114.640 1.00 83.12 234 GLN A CA 1
ATOM 1894 C C . GLN A 1 234 ? 78.689 26.780 -114.995 1.00 83.12 234 GLN A C 1
ATOM 1896 O O . GLN A 1 234 ? 79.056 27.607 -115.827 1.00 83.12 234 GLN A O 1
ATOM 1901 N N . ARG A 1 235 ? 79.566 25.955 -114.400 1.00 81.38 235 ARG A N 1
ATOM 1902 C CA . ARG A 1 235 ? 80.996 25.915 -114.768 1.00 81.38 235 ARG A CA 1
ATOM 1903 C C . ARG A 1 235 ? 81.221 25.386 -116.185 1.00 81.38 235 ARG A C 1
ATOM 1905 O O . ARG A 1 235 ? 82.035 25.966 -116.897 1.00 81.38 235 ARG A O 1
ATOM 1912 N N . PHE A 1 236 ? 80.510 24.334 -116.598 1.00 78.00 236 PHE A N 1
ATOM 1913 C CA . PHE A 1 236 ? 80.581 23.817 -117.970 1.00 78.00 236 PHE A CA 1
ATOM 1914 C C . PHE A 1 236 ? 80.112 24.851 -118.996 1.00 78.00 236 PHE A C 1
ATOM 1916 O O . PHE A 1 236 ? 80.810 25.061 -119.982 1.00 78.00 236 PHE A O 1
ATOM 1923 N N . LEU A 1 237 ? 78.997 25.543 -118.737 1.00 74.56 237 LEU A N 1
ATOM 1924 C CA . LEU A 1 237 ? 78.513 26.628 -119.600 1.00 74.56 237 LEU A CA 1
ATOM 1925 C C . LEU A 1 237 ? 79.575 27.728 -119.773 1.00 74.56 237 LEU A C 1
ATOM 1927 O O . LEU A 1 237 ? 79.914 28.072 -120.896 1.00 74.56 237 LEU A O 1
ATOM 1931 N N . ARG A 1 238 ? 80.219 28.177 -118.684 1.00 73.44 238 ARG A N 1
ATOM 1932 C CA . ARG A 1 238 ? 81.325 29.156 -118.761 1.00 73.44 238 ARG A CA 1
ATOM 1933 C C . ARG A 1 238 ? 82.551 28.654 -119.532 1.00 73.44 238 ARG A C 1
ATOM 1935 O O . ARG A 1 238 ? 83.283 29.465 -120.088 1.00 73.44 238 ARG A O 1
ATOM 1942 N N . HIS A 1 239 ? 82.808 27.346 -119.530 1.00 66.19 239 HIS A N 1
ATOM 1943 C CA . HIS A 1 239 ? 83.910 26.743 -120.285 1.00 66.19 239 HIS A CA 1
ATOM 1944 C C . HIS A 1 239 ? 83.602 26.661 -121.787 1.00 66.19 239 HIS A C 1
ATOM 1946 O O . HIS A 1 239 ? 84.503 26.847 -122.596 1.00 66.19 239 HIS A O 1
ATOM 1952 N N . VAL A 1 240 ? 82.333 26.444 -122.152 1.00 63.09 240 VAL A N 1
ATOM 1953 C CA . VAL A 1 240 ? 81.852 26.495 -123.543 1.00 63.09 240 VAL A CA 1
ATOM 1954 C C . VAL A 1 240 ? 81.825 27.934 -124.073 1.00 63.09 240 VAL A C 1
ATOM 1956 O O . VAL A 1 240 ? 82.195 28.148 -125.218 1.00 63.09 240 VAL A O 1
ATOM 1959 N N . ASP A 1 241 ? 81.497 28.920 -123.233 1.00 57.75 241 ASP A N 1
ATOM 1960 C CA . ASP A 1 241 ? 81.499 30.349 -123.597 1.00 57.75 241 ASP A CA 1
ATOM 1961 C C . ASP A 1 241 ? 82.915 30.977 -123.688 1.00 57.75 241 ASP A C 1
ATOM 1963 O O . ASP A 1 241 ? 83.045 32.156 -124.012 1.00 57.75 241 ASP A O 1
ATOM 1967 N N . SER A 1 242 ? 83.982 30.223 -123.378 1.00 53.84 242 SER A N 1
ATOM 1968 C CA . SER A 1 242 ? 85.392 30.677 -123.427 1.00 53.84 242 SER A CA 1
ATOM 1969 C C . SER A 1 242 ? 86.237 29.983 -124.516 1.00 53.84 242 SER A C 1
ATOM 1971 O O . SER A 1 242 ? 87.465 30.097 -124.490 1.00 53.84 242 SER A O 1
ATOM 1973 N N . LEU A 1 243 ? 85.594 29.254 -125.435 1.00 44.41 243 LEU A N 1
ATOM 1974 C CA . LEU A 1 243 ? 86.163 28.680 -126.666 1.00 44.41 243 LEU A CA 1
ATOM 1975 C C . LEU A 1 243 ? 85.771 29.541 -127.873 1.00 44.41 243 LEU A C 1
ATOM 1977 O O . LEU A 1 243 ? 86.624 29.680 -128.777 1.00 44.41 243 LEU A O 1
#

Sequence (243 aa):
MKKIWIHYTWSLTPKNKVPDNTTISSAVLDYYVGIPYDDSMGKFVPQNERDETILLLISNSKTLPKDLQGWFDWANEKVMQATQRLGKDQGVLKRIRQEKEDAENVHHEKQMMEETTMRRIMEMEQPLVNTNSMVEKIKSLLNTLEMDNVGLKKDLDAVMLSTSEHAMNVNNALAKEQVALRKCQAVDMENLSFEEDLSAIKQEKTSLQQQRQKANKVVDQYMDQYKHEESVKQRFLRHVDSL

Radius of gyration: 89.63 Å; chains: 1; bounding box: 167×54×241 Å